Protein AF-A0A1T4JIA4-F1 (afdb_monomer_lite)

pLDDT: mean 72.78, std 17.51, range [35.97, 94.88]

Radius of gyration: 33.94 Å; chains: 1; bounding box: 80×76×77 Å

Secondary structure (DSSP, 8-state):
-EE-TTT-PEEPTT-SB-TTT--B-S--PPPPPP--------TTS----------B-TTT--B---TT-SB-TTT--B-------HHHHHHHHHHHHTT-------STTHHHHHHHHHHHHHHHHHHHHHTT--GGGG--SSS-THHHHHHHHHHHHHH-PPPPPHHHHHHHHHHHH----SSHHHHHHHHHHHHHT--TT--TTSHHHHHHHHHHHHHHHHHHHHHHHHHHHTTT-HHHHHHHHHHHHHTT--

Sequence (254 aa):
MKFCTNCGKQLNDDAKFCDTCGAPISGTQTPPIPGINENVADDTKRKVTYVGVEKRCPWCNARISDSFAITCPECNRELSGRKVESSVKDFFNRLSDLSGGYESSDDRDKKEYFGIGKILLFVLAAGMFLFGITPEELHMDSGSPLFLGGFILIFIGVIMRPPLTQEEQKKRNLIETFIVPNTKESVIEFLMLSCSQIQPGSNMFTKEGKKTALWNKVWKTKIRQTLTKSKLVFMNDKNAQEQIKLIKKEYKIR

InterPro domains:
  IPR025874 Double zinc ribbon [PF12773] (4-76)

Organism: Treponema porcinum (NCBI:txid261392)

Foldseek 3Di:
DDADPPPRHDDDPPDQADPPPRHGDPDDDDDDDPDDDDDDDPVPDDPPDDDDDFDADPPPRDTDPDPPPQADPPPRDGDDDDPQDCQLVVLVVVLVVLVVPPDPDDDDCPVVVVVVVVVLVVVVVVVCVVVVDDPVVPPDDPDDPCVVVVVSVVVVLQPDQPDDDPSRVVSLCSLVPRDQDLDLRSLLVNLVVLLVLQDPDQDSNDNVSSVSVVSNVSSLVSSVVSLVSNCVSCVPPPVSVVSVVVSCVVSVRD

Structure (mmCIF, N/CA/C/O backbone):
data_AF-A0A1T4JIA4-F1
#
_entry.id   AF-A0A1T4JIA4-F1
#
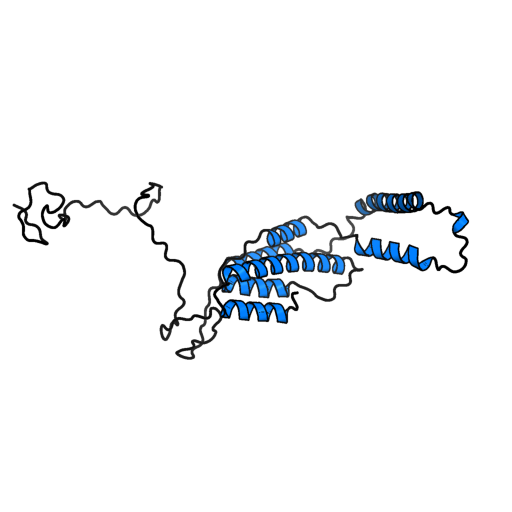loop_
_atom_site.group_PDB
_atom_site.id
_atom_site.type_symbol
_atom_site.label_atom_id
_atom_site.label_alt_id
_atom_site.label_comp_id
_atom_site.label_asym_id
_atom_site.label_entity_id
_atom_site.label_seq_id
_atom_site.pdbx_PDB_ins_code
_atom_site.Cartn_x
_atom_site.Cartn_y
_atom_site.Cartn_z
_atom_site.occupancy
_atom_site.B_iso_or_equiv
_atom_site.auth_seq_id
_atom_site.auth_comp_id
_atom_site.auth_asym_id
_atom_site.auth_atom_id
_atom_site.pdbx_PDB_model_num
ATOM 1 N N . MET A 1 1 ? -54.648 -37.837 26.743 1.00 67.94 1 MET A N 1
ATOM 2 C CA . MET A 1 1 ? -54.850 -36.386 26.943 1.00 67.94 1 MET A CA 1
ATOM 3 C C . MET A 1 1 ? -53.498 -35.743 27.211 1.00 67.94 1 MET A C 1
ATOM 5 O O . MET A 1 1 ? -52.841 -36.133 28.170 1.00 67.94 1 MET A O 1
ATOM 9 N N . LYS A 1 2 ? -53.043 -34.842 26.335 1.00 83.00 2 LYS A N 1
ATOM 10 C CA . LYS A 1 2 ? -51.768 -34.119 26.484 1.00 83.00 2 LYS A CA 1
ATOM 11 C C . LYS A 1 2 ? -52.044 -32.753 27.122 1.00 83.00 2 LYS A C 1
ATOM 13 O O . LYS A 1 2 ? -53.069 -32.146 26.828 1.00 83.00 2 LYS A O 1
ATOM 18 N N . PHE A 1 3 ? -51.143 -32.261 27.965 1.00 87.25 3 PHE A N 1
ATOM 19 C CA . PHE A 1 3 ? -51.239 -30.929 28.571 1.00 87.25 3 PHE A CA 1
ATOM 20 C C . PHE A 1 3 ? -50.023 -30.096 28.180 1.00 87.25 3 PHE A C 1
ATOM 22 O O . PHE A 1 3 ? -48.924 -30.626 28.009 1.00 87.25 3 PHE A O 1
ATOM 29 N N . CYS A 1 4 ? -50.220 -28.791 28.012 1.00 87.75 4 CYS A N 1
ATOM 30 C CA . CYS A 1 4 ? -49.133 -27.873 27.722 1.00 87.75 4 CYS A CA 1
ATOM 31 C C . CYS A 1 4 ? -48.185 -27.803 28.920 1.00 87.75 4 CYS A C 1
ATOM 33 O O . CYS A 1 4 ? -48.596 -27.436 30.018 1.00 87.75 4 CYS A O 1
ATOM 35 N N . THR A 1 5 ? -46.903 -28.078 28.695 1.00 87.62 5 THR A N 1
ATOM 36 C CA . THR A 1 5 ? -45.863 -27.998 29.731 1.00 87.62 5 THR A CA 1
ATOM 37 C C . THR A 1 5 ? -45.568 -26.568 30.187 1.00 87.62 5 THR A C 1
ATOM 39 O O . THR A 1 5 ? -44.927 -26.388 31.214 1.00 87.62 5 THR A O 1
ATOM 42 N N . ASN A 1 6 ? -46.030 -25.559 29.441 1.00 85.19 6 ASN A N 1
ATOM 43 C CA . ASN A 1 6 ? -45.810 -24.149 29.759 1.00 85.19 6 ASN A CA 1
ATOM 44 C C . ASN A 1 6 ? -46.995 -23.519 30.518 1.00 85.19 6 ASN A C 1
ATOM 46 O O . ASN A 1 6 ? -46.792 -22.857 31.526 1.00 85.19 6 ASN A O 1
ATOM 50 N N . CYS A 1 7 ? -48.243 -23.737 30.079 1.00 90.00 7 CYS A N 1
ATOM 51 C CA . CYS A 1 7 ? -49.422 -23.097 30.694 1.00 90.00 7 CYS A CA 1
ATOM 52 C C . CYS A 1 7 ? -50.418 -24.061 31.359 1.00 90.00 7 CYS A C 1
ATOM 54 O O . CYS A 1 7 ? -51.424 -23.615 31.902 1.00 90.00 7 CYS A O 1
ATOM 56 N N . GLY A 1 8 ? -50.191 -25.375 31.286 1.00 86.25 8 GLY A N 1
ATOM 57 C CA . GLY A 1 8 ? -51.040 -26.385 31.925 1.00 86.25 8 GLY A CA 1
ATOM 58 C C . GLY A 1 8 ? -52.376 -26.673 31.231 1.00 86.25 8 GLY A C 1
ATOM 59 O O . GLY A 1 8 ? -53.084 -27.584 31.654 1.00 86.25 8 GLY A O 1
ATOM 60 N N . LYS A 1 9 ? -52.737 -25.961 30.153 1.00 89.44 9 LYS A N 1
ATOM 61 C CA . LYS A 1 9 ? -53.991 -26.217 29.427 1.00 89.44 9 LYS A CA 1
ATOM 62 C C . LYS A 1 9 ? -53.950 -27.551 28.676 1.00 89.44 9 LYS A C 1
ATOM 64 O O . LYS A 1 9 ? -52.919 -27.927 28.115 1.00 89.44 9 LYS A O 1
ATOM 69 N N . GLN A 1 10 ? -55.087 -28.242 28.634 1.00 90.69 10 GLN A N 1
ATOM 70 C CA . GLN A 1 10 ? -55.270 -29.444 27.828 1.00 90.69 10 GLN A CA 1
ATOM 71 C C . GLN A 1 10 ? -55.143 -29.126 26.334 1.00 90.69 10 GLN A C 1
ATOM 73 O O . GLN A 1 10 ? -55.718 -28.159 25.838 1.00 90.69 10 GLN A O 1
ATOM 78 N N . LEU A 1 11 ? -54.357 -29.935 25.634 1.00 88.12 11 LEU A N 1
ATOM 79 C CA . LEU A 1 11 ? -54.065 -29.800 24.215 1.00 88.12 11 LEU A CA 1
ATOM 80 C C . LEU A 1 11 ? -54.926 -30.773 23.411 1.00 88.12 11 LEU A C 1
ATOM 82 O O . LEU A 1 11 ? -55.166 -31.900 23.850 1.00 88.12 11 LEU A O 1
ATOM 86 N N . ASN A 1 12 ? -55.323 -30.352 22.212 1.00 83.25 12 ASN A N 1
ATOM 87 C CA . ASN A 1 12 ? -55.935 -31.245 21.229 1.00 83.25 12 ASN A CA 1
ATOM 88 C C . ASN A 1 12 ? -54.903 -32.292 20.772 1.00 83.25 12 ASN A C 1
ATOM 90 O O . ASN A 1 12 ? -53.709 -31.988 20.700 1.00 83.25 12 ASN A O 1
ATOM 94 N N . ASP A 1 13 ? -55.348 -33.511 20.455 1.00 76.44 13 ASP A N 1
ATOM 95 C CA . ASP A 1 13 ? -54.449 -34.661 20.256 1.00 76.44 13 ASP A CA 1
ATOM 96 C C . ASP A 1 13 ? -53.429 -34.475 19.106 1.00 76.44 13 ASP A C 1
ATOM 98 O O . ASP A 1 13 ? -52.307 -34.993 19.212 1.00 76.44 13 ASP A O 1
ATOM 102 N N . ASP A 1 14 ? -53.764 -33.623 18.122 1.00 78.25 14 ASP A N 1
ATOM 103 C CA . ASP A 1 14 ? -52.960 -33.274 16.934 1.00 78.25 14 ASP A CA 1
ATOM 104 C C . ASP A 1 14 ? -52.385 -31.840 16.941 1.00 78.25 14 ASP A C 1
ATOM 106 O O . ASP A 1 14 ? -51.888 -31.340 15.924 1.00 78.25 14 ASP A O 1
ATOM 110 N N . ALA A 1 15 ? -52.451 -31.130 18.071 1.00 76.75 15 ALA A N 1
ATOM 111 C CA . ALA A 1 15 ? -51.914 -29.775 18.156 1.00 76.75 15 ALA A CA 1
ATOM 112 C C . ALA A 1 15 ? -50.379 -29.777 18.002 1.00 76.75 15 ALA A C 1
ATOM 114 O O . ALA A 1 15 ? -49.672 -30.513 18.690 1.00 76.75 15 ALA A O 1
ATOM 115 N N . LYS A 1 16 ? -49.849 -28.918 17.119 1.00 84.44 16 LYS A N 1
ATOM 116 C CA . LYS A 1 16 ? -48.396 -28.657 16.983 1.00 84.44 16 LYS A CA 1
ATOM 117 C C . LYS A 1 16 ? -47.905 -27.556 17.934 1.00 84.44 16 LYS A C 1
ATOM 119 O O . LYS A 1 16 ? -46.735 -27.530 18.312 1.00 84.44 16 LYS A O 1
ATOM 124 N N . PHE A 1 17 ? -48.817 -26.676 18.347 1.00 90.06 17 PHE A N 1
ATOM 125 C CA . PHE A 1 17 ? -48.589 -25.573 19.281 1.00 90.06 17 PHE A CA 1
ATOM 126 C C . PHE A 1 17 ? -49.771 -25.464 20.250 1.00 90.06 17 PHE A C 1
ATOM 128 O O . PHE A 1 17 ? -50.889 -25.850 19.911 1.00 90.06 17 PHE A O 1
ATOM 135 N N . CYS A 1 18 ? -49.539 -24.927 21.448 1.00 89.50 18 CYS A N 1
ATOM 136 C CA . CYS A 1 18 ? -50.614 -24.608 22.382 1.00 89.50 18 CYS A CA 1
ATOM 137 C C . CYS A 1 18 ? -51.455 -23.437 21.859 1.00 89.50 18 CYS A C 1
ATOM 139 O O . CYS A 1 18 ? -50.923 -22.367 21.574 1.00 89.50 18 CYS A O 1
ATOM 141 N N . ASP A 1 19 ? -52.770 -23.621 21.809 1.00 88.50 19 ASP A N 1
ATOM 142 C CA . ASP A 1 19 ? -53.740 -22.612 21.368 1.00 88.50 19 ASP A CA 1
ATOM 143 C C . ASP A 1 19 ? -53.824 -21.378 22.286 1.00 88.50 19 ASP A C 1
ATOM 145 O O . ASP A 1 19 ? -54.292 -20.325 21.870 1.00 88.50 19 ASP A O 1
ATOM 149 N N . THR A 1 20 ? -53.375 -21.505 23.536 1.00 87.06 20 THR A N 1
ATOM 150 C CA . THR A 1 20 ? -53.557 -20.479 24.573 1.00 87.06 20 THR A CA 1
ATOM 151 C C . THR A 1 20 ? -52.279 -19.710 24.876 1.00 87.06 20 THR A C 1
ATOM 153 O O . THR A 1 20 ? -52.346 -18.519 25.151 1.00 87.06 20 THR A O 1
ATOM 156 N N . CYS A 1 21 ? -51.109 -20.354 24.819 1.00 87.44 21 CYS A N 1
ATOM 157 C CA . CYS A 1 21 ? -49.825 -19.688 25.083 1.00 87.44 21 CYS A CA 1
ATOM 158 C C . CYS A 1 21 ? -48.847 -19.703 23.897 1.00 87.44 21 CYS A C 1
ATOM 160 O O . CYS A 1 21 ? -47.777 -19.111 23.993 1.00 87.44 21 CYS A O 1
ATOM 162 N N . GLY A 1 22 ? -49.170 -20.395 22.798 1.00 82.25 22 GLY A N 1
ATOM 163 C CA . GLY A 1 22 ? -48.332 -20.457 21.596 1.00 82.25 22 GLY A CA 1
ATOM 164 C C . GLY A 1 22 ? -47.087 -21.346 21.701 1.00 82.25 22 GLY A C 1
ATOM 165 O O . GLY A 1 22 ? -46.329 -21.440 20.738 1.00 82.25 22 GLY A O 1
ATOM 166 N N . ALA A 1 23 ? -46.851 -22.015 22.836 1.00 86.38 23 ALA A N 1
ATOM 167 C CA . ALA A 1 23 ? -45.668 -22.857 23.014 1.00 86.38 23 ALA A CA 1
ATOM 168 C C . ALA A 1 23 ? -45.696 -24.090 22.080 1.00 86.38 23 ALA A C 1
ATOM 170 O O . ALA A 1 23 ? -46.738 -24.752 21.995 1.00 86.38 23 ALA A O 1
ATOM 171 N N . PRO A 1 24 ? -44.581 -24.426 21.397 1.00 85.88 24 PRO A N 1
ATOM 172 C CA . PRO A 1 24 ? -44.490 -25.626 20.569 1.00 85.88 24 PRO A CA 1
ATOM 173 C C . PRO A 1 24 ? -44.563 -26.890 21.425 1.00 85.88 24 PRO A C 1
ATOM 175 O O . PRO A 1 24 ? -44.015 -26.949 22.526 1.00 85.88 24 PRO A O 1
ATOM 178 N N . ILE A 1 25 ? -45.224 -27.919 20.905 1.00 81.12 25 ILE A N 1
ATOM 179 C CA . ILE A 1 25 ? -45.358 -29.208 21.584 1.00 81.12 25 ILE A CA 1
ATOM 180 C C . ILE A 1 25 ? -44.195 -30.084 21.113 1.00 81.12 25 ILE A C 1
ATOM 182 O O . ILE A 1 25 ? -44.152 -30.501 19.957 1.00 81.12 25 ILE A O 1
ATOM 186 N N . SER A 1 26 ? -43.206 -30.303 21.985 1.00 64.25 26 SER A N 1
ATOM 187 C CA . SER A 1 26 ? -41.983 -31.056 21.676 1.00 64.25 26 SER A CA 1
ATOM 188 C C . SER A 1 26 ? -42.306 -32.469 21.179 1.00 64.25 26 SER A C 1
ATOM 190 O O . SER A 1 26 ? -42.656 -33.345 21.966 1.00 64.25 26 SER A O 1
ATOM 192 N N . GLY A 1 27 ? -42.197 -32.678 19.863 1.00 60.62 27 GLY A N 1
ATOM 193 C CA . GLY A 1 27 ? -42.543 -33.948 19.215 1.00 60.62 27 GLY A CA 1
ATOM 194 C C . GLY A 1 27 ? -42.255 -34.052 17.712 1.00 60.62 27 GLY A C 1
ATOM 195 O O . GLY A 1 27 ? -42.254 -35.157 17.187 1.00 60.62 27 GLY A O 1
ATOM 196 N N . THR A 1 28 ? -41.935 -32.964 17.007 1.00 40.84 28 THR A N 1
ATOM 197 C CA . THR A 1 28 ? -41.412 -33.040 15.631 1.00 40.84 28 THR A CA 1
ATOM 198 C C . THR A 1 28 ? -39.913 -32.778 15.630 1.00 40.84 28 THR A C 1
ATOM 200 O O . THR A 1 28 ? -39.466 -31.639 15.498 1.00 40.84 28 THR A O 1
ATOM 203 N N . GLN A 1 29 ? -39.128 -33.843 15.795 1.00 43.59 29 GLN A N 1
ATOM 204 C CA . GLN A 1 29 ? -37.715 -33.820 15.435 1.00 43.59 29 GLN A CA 1
ATOM 205 C C . GLN A 1 29 ? -37.628 -33.640 13.916 1.00 43.59 29 GLN A C 1
ATOM 207 O O . GLN A 1 29 ? -38.126 -34.477 13.168 1.00 43.59 29 GLN A O 1
ATOM 212 N N . THR A 1 30 ? -36.995 -32.565 13.453 1.00 39.69 30 THR A N 1
ATOM 213 C CA . THR A 1 30 ? -36.307 -32.636 12.158 1.00 39.69 30 THR A CA 1
ATOM 214 C C . THR A 1 30 ? -34.857 -33.003 12.487 1.00 39.69 30 THR A C 1
ATOM 216 O O . THR A 1 30 ? -34.270 -32.331 13.340 1.00 39.69 30 THR A O 1
ATOM 219 N N . PRO A 1 31 ? -34.294 -34.083 11.919 1.00 42.09 31 PRO A N 1
ATOM 220 C CA . PRO A 1 31 ? -32.931 -34.521 12.216 1.00 42.09 31 PRO A CA 1
ATOM 221 C C . PRO A 1 31 ? -31.888 -33.433 11.902 1.00 42.09 31 PRO A C 1
ATOM 223 O O . PRO A 1 31 ? -32.066 -32.687 10.936 1.00 42.09 31 PRO A O 1
ATOM 226 N N . PRO A 1 32 ? -30.777 -33.348 12.656 1.00 44.31 32 PRO A N 1
ATOM 227 C CA . PRO A 1 32 ? -29.652 -32.497 12.292 1.00 44.31 32 PRO A CA 1
ATOM 228 C C . PRO A 1 32 ? -28.904 -33.132 11.111 1.00 44.31 32 PRO A C 1
ATOM 230 O O . PRO A 1 32 ? -28.374 -34.233 11.241 1.00 44.31 32 PRO A O 1
ATOM 233 N N . ILE A 1 33 ? -28.844 -32.449 9.965 1.00 45.78 33 ILE A N 1
ATOM 234 C CA . ILE A 1 33 ? -27.958 -32.834 8.855 1.00 45.78 33 ILE A CA 1
ATOM 235 C C . ILE A 1 33 ? -26.678 -31.989 8.948 1.00 45.78 33 ILE A C 1
ATOM 237 O O . ILE A 1 33 ? -26.753 -30.761 8.838 1.00 45.78 33 ILE A O 1
ATOM 241 N N . PRO A 1 34 ? -25.498 -32.605 9.137 1.00 46.88 34 PRO A N 1
ATOM 242 C CA . PRO A 1 34 ? -24.210 -31.956 8.945 1.00 46.88 34 PRO A CA 1
ATOM 243 C C . PRO A 1 34 ? -23.898 -31.847 7.445 1.00 46.88 34 PRO A C 1
ATOM 245 O O . PRO A 1 34 ? -23.800 -32.859 6.761 1.00 46.88 34 PRO A O 1
ATOM 248 N N . GLY A 1 35 ? -23.685 -30.619 6.965 1.00 48.81 35 GLY A N 1
ATOM 249 C CA . GLY A 1 35 ? -22.938 -30.326 5.737 1.00 48.81 35 GLY A CA 1
ATOM 250 C C . GLY A 1 35 ? -23.671 -30.523 4.408 1.00 48.81 35 GLY A C 1
ATOM 251 O O . GLY A 1 35 ? -23.544 -31.574 3.805 1.00 48.81 35 GLY A O 1
ATOM 252 N N . ILE A 1 36 ? -24.331 -29.468 3.918 1.00 39.56 36 ILE A N 1
ATOM 253 C CA . ILE A 1 36 ? -24.327 -29.008 2.513 1.00 39.56 36 ILE A CA 1
ATOM 254 C C . ILE A 1 36 ? -25.055 -27.658 2.459 1.00 39.56 36 ILE A C 1
ATOM 256 O O . ILE A 1 36 ? -26.213 -27.536 2.845 1.00 39.56 36 ILE A O 1
ATOM 260 N N . ASN A 1 37 ? -24.352 -26.621 2.022 1.00 45.78 37 ASN A N 1
ATOM 261 C CA . ASN A 1 37 ? -24.886 -25.278 1.832 1.00 45.78 37 ASN A CA 1
ATOM 262 C C . ASN A 1 37 ? -25.280 -25.118 0.366 1.00 45.78 37 ASN A C 1
ATOM 264 O O . ASN A 1 37 ? -24.438 -24.792 -0.469 1.00 45.78 37 ASN A O 1
ATOM 268 N N . GLU A 1 38 ? -26.566 -25.324 0.090 1.00 40.66 38 GLU A N 1
ATOM 269 C CA . GLU A 1 38 ? -27.196 -24.956 -1.170 1.00 40.66 38 GLU A CA 1
ATOM 270 C C . GLU A 1 38 ? -28.350 -23.980 -0.914 1.00 40.66 38 GLU A C 1
ATOM 272 O O . GLU A 1 38 ? -29.057 -24.034 0.093 1.00 40.66 38 GLU A O 1
ATOM 277 N N . ASN A 1 39 ? -28.432 -23.006 -1.812 1.00 55.19 39 ASN A N 1
ATOM 278 C CA . ASN A 1 39 ? -29.231 -21.798 -1.733 1.00 55.19 39 ASN A CA 1
ATOM 279 C C . ASN A 1 39 ? -30.735 -22.097 -1.700 1.00 55.19 39 ASN A C 1
ATOM 281 O O . ASN A 1 39 ? -31.294 -22.546 -2.695 1.00 55.19 39 ASN A O 1
ATOM 285 N N . VAL A 1 40 ? -31.407 -21.723 -0.611 1.00 51.19 40 VAL A N 1
ATOM 286 C CA . VAL A 1 40 ? -32.837 -21.399 -0.634 1.00 51.19 40 VAL A CA 1
ATOM 287 C C . VAL A 1 40 ? -33.004 -20.080 0.107 1.00 51.19 40 VAL A C 1
ATOM 289 O O . VAL A 1 40 ? -32.705 -19.972 1.296 1.00 51.19 40 VAL A O 1
ATOM 292 N N . ALA A 1 41 ? -33.399 -19.057 -0.646 1.00 53.16 41 ALA A N 1
ATOM 293 C CA . ALA A 1 41 ? -33.679 -17.721 -0.155 1.00 53.16 41 ALA A CA 1
ATOM 294 C C . ALA A 1 41 ? -34.876 -17.761 0.811 1.00 53.16 41 ALA A C 1
ATOM 296 O O . ALA A 1 41 ? -36.026 -17.840 0.388 1.00 53.16 41 ALA A O 1
ATOM 297 N N . ASP A 1 42 ? -34.598 -17.730 2.115 1.00 51.00 42 ASP A N 1
ATOM 298 C CA . ASP A 1 42 ? -35.549 -17.279 3.136 1.00 51.00 42 ASP A CA 1
ATOM 299 C C . ASP A 1 42 ? -35.245 -15.799 3.415 1.00 51.00 42 ASP A C 1
ATOM 301 O O . ASP A 1 42 ? -34.549 -15.441 4.370 1.00 51.00 42 ASP A O 1
ATOM 305 N N . ASP A 1 43 ? -35.733 -14.938 2.518 1.00 60.72 43 ASP A N 1
ATOM 306 C CA . ASP A 1 43 ? -35.559 -13.477 2.545 1.00 60.72 43 ASP A CA 1
ATOM 307 C C . ASP A 1 43 ? -36.351 -12.791 3.679 1.00 60.72 43 ASP A C 1
ATOM 309 O O . ASP A 1 43 ? -36.361 -11.565 3.803 1.00 60.72 43 ASP A O 1
ATOM 313 N N . THR A 1 44 ? -37.001 -13.563 4.554 1.00 66.00 44 THR A N 1
ATOM 314 C CA . THR A 1 44 ? -37.890 -13.051 5.605 1.00 66.00 44 THR A CA 1
ATOM 315 C C . THR A 1 44 ? -37.243 -12.909 6.983 1.00 66.00 44 THR A C 1
ATOM 317 O O . THR A 1 44 ? -37.860 -12.358 7.898 1.00 66.00 44 THR A O 1
ATOM 320 N N . LYS A 1 45 ? -35.985 -13.330 7.167 1.00 57.25 45 LYS A N 1
ATOM 321 C CA . LYS A 1 45 ? -35.246 -13.118 8.424 1.00 57.25 45 LYS A CA 1
ATOM 322 C C . LYS A 1 45 ? -34.149 -12.076 8.247 1.00 57.25 45 LYS A C 1
ATOM 324 O O . LYS A 1 45 ? -33.179 -12.285 7.525 1.00 57.25 45 LYS A O 1
ATOM 329 N N . ARG A 1 46 ? -34.255 -10.961 8.984 1.00 59.94 46 ARG A N 1
ATOM 330 C CA . ARG A 1 46 ? -33.183 -9.959 9.115 1.00 59.94 46 ARG A CA 1
ATOM 331 C C . ARG A 1 46 ? -31.908 -10.655 9.614 1.00 59.94 46 ARG A C 1
ATOM 333 O O . ARG A 1 46 ? -31.767 -10.926 10.804 1.00 59.94 46 ARG A O 1
ATOM 340 N N . LYS A 1 47 ? -30.964 -10.920 8.708 1.00 63.69 47 LYS A N 1
ATOM 341 C CA . LYS A 1 47 ? -29.635 -11.437 9.045 1.00 63.69 47 LYS A CA 1
ATOM 342 C C . LYS A 1 47 ? -28.814 -10.307 9.661 1.00 63.69 47 LYS A C 1
ATOM 344 O O . LYS A 1 47 ? -28.307 -9.434 8.960 1.00 63.69 47 LYS A O 1
ATOM 349 N N . VAL A 1 48 ? -28.699 -10.306 10.987 1.00 68.81 48 VAL A N 1
ATOM 350 C CA . VAL A 1 48 ? -27.772 -9.412 11.687 1.00 68.81 48 VAL A CA 1
ATOM 351 C C . VAL A 1 48 ? -26.358 -9.907 11.397 1.00 68.81 48 VAL A C 1
ATOM 353 O O . VAL A 1 48 ? -25.931 -10.942 11.902 1.00 68.81 48 VAL A O 1
ATOM 356 N N . THR A 1 49 ? -25.642 -9.189 10.535 1.00 63.03 49 THR A N 1
ATOM 357 C CA . THR A 1 49 ? -24.217 -9.437 10.306 1.00 63.03 49 THR A CA 1
ATOM 358 C C . THR A 1 49 ? -23.449 -8.629 11.343 1.00 63.03 49 THR A C 1
ATOM 360 O O . THR A 1 49 ? -23.444 -7.402 11.286 1.00 63.03 49 THR A O 1
ATOM 363 N N . TYR A 1 50 ? -22.842 -9.301 12.322 1.00 67.31 50 TYR A N 1
ATOM 364 C CA . TYR A 1 50 ? -21.962 -8.650 13.291 1.00 67.31 50 TYR A CA 1
ATOM 365 C C . TYR A 1 50 ? -20.730 -8.107 12.556 1.00 67.31 50 TYR A C 1
ATOM 367 O O . TYR A 1 50 ? -19.981 -8.866 11.942 1.00 67.31 50 TYR A O 1
ATOM 375 N N . VAL A 1 51 ? -20.548 -6.784 12.577 1.00 62.00 51 VAL A N 1
ATOM 376 C CA . VAL A 1 51 ? -19.442 -6.109 11.888 1.00 62.00 51 VAL A CA 1
ATOM 377 C C . VAL A 1 51 ? -18.311 -5.858 12.881 1.00 62.00 51 VAL A C 1
ATOM 379 O O . VAL A 1 51 ? -18.439 -5.030 13.779 1.00 62.00 51 VAL A O 1
ATOM 382 N N . GLY A 1 52 ? -17.184 -6.536 12.674 1.00 65.12 52 GLY A N 1
ATOM 383 C CA . GLY A 1 52 ? -15.919 -6.234 13.341 1.00 65.12 52 GLY A CA 1
ATOM 384 C C . GLY A 1 52 ? -15.541 -7.191 14.471 1.00 65.12 52 GLY A C 1
ATOM 385 O O . GLY A 1 52 ? -16.381 -7.710 15.198 1.00 65.12 52 GLY A O 1
ATOM 386 N N . VAL A 1 53 ? -14.233 -7.407 14.610 1.00 67.38 53 VAL A N 1
ATOM 387 C CA . VAL A 1 53 ? -13.629 -8.154 15.717 1.00 67.38 53 VAL A CA 1
ATOM 388 C C . VAL A 1 53 ? -13.137 -7.135 16.739 1.00 67.38 53 VAL A C 1
ATOM 390 O O . VAL A 1 53 ? -12.249 -6.334 16.439 1.00 67.38 53 VAL A O 1
ATOM 393 N N . GLU A 1 54 ? -13.709 -7.130 17.942 1.00 75.12 54 GLU A N 1
ATOM 394 C CA . GLU A 1 54 ? -13.166 -6.332 19.040 1.00 75.12 54 GLU A CA 1
ATOM 395 C C . GLU A 1 54 ? -11.886 -6.977 19.588 1.00 75.12 54 GLU A C 1
ATOM 397 O O . GLU A 1 54 ? -11.831 -8.174 19.862 1.00 75.12 54 GLU A O 1
ATOM 402 N N . LYS A 1 55 ? -10.825 -6.179 19.738 1.00 78.88 55 LYS A N 1
ATOM 403 C CA . LYS A 1 55 ? -9.555 -6.643 20.305 1.00 78.88 55 LYS A CA 1
ATOM 404 C C . LYS A 1 55 ? -9.571 -6.417 21.814 1.00 78.88 55 LYS A C 1
ATOM 406 O O . LYS A 1 55 ? -9.803 -5.296 22.274 1.00 78.88 55 LYS A O 1
ATOM 411 N N . ARG A 1 56 ? -9.313 -7.475 22.583 1.00 85.94 56 ARG A N 1
ATOM 412 C CA . ARG A 1 56 ? -9.249 -7.445 24.050 1.00 85.94 56 ARG A CA 1
ATOM 413 C C . ARG A 1 56 ? -7.859 -7.844 24.534 1.00 85.94 56 ARG A C 1
ATOM 415 O O . ARG A 1 56 ? -7.193 -8.663 23.904 1.00 85.94 56 ARG A O 1
ATOM 422 N N . CYS A 1 57 ? -7.414 -7.250 25.638 1.00 86.44 57 CYS A N 1
ATOM 423 C CA . CYS A 1 57 ? -6.167 -7.630 26.294 1.00 86.44 57 CYS A CA 1
ATOM 424 C C . CYS A 1 57 ? -6.289 -9.064 26.838 1.00 86.44 57 CYS A C 1
ATOM 426 O O . CYS A 1 57 ? -7.199 -9.313 27.629 1.00 86.44 57 CYS A O 1
ATOM 428 N N . PRO A 1 58 ? -5.377 -9.992 26.506 1.00 87.38 58 PRO A N 1
ATOM 429 C CA . PRO A 1 58 ? -5.485 -11.377 26.963 1.00 87.38 58 PRO A CA 1
ATOM 430 C C . PRO A 1 58 ? -5.236 -11.524 28.469 1.00 87.38 58 PRO A C 1
ATOM 432 O O . PRO A 1 58 ? -5.593 -12.542 29.049 1.00 87.38 58 PRO A O 1
ATOM 435 N N . TRP A 1 59 ? -4.659 -10.508 29.119 1.00 89.50 59 TRP A N 1
ATOM 436 C CA . TRP A 1 59 ? -4.369 -10.569 30.548 1.00 89.50 59 TRP A CA 1
ATOM 437 C C . TRP A 1 59 ? -5.326 -9.785 31.455 1.00 89.50 59 TRP A C 1
ATOM 439 O O . TRP A 1 59 ? -5.370 -10.070 32.644 1.00 89.50 59 TRP A O 1
ATOM 449 N N . CYS A 1 60 ? -6.014 -8.747 30.972 1.00 91.75 60 CYS A N 1
ATOM 450 C CA . CYS A 1 60 ? -6.962 -7.972 31.798 1.00 91.75 60 CYS A CA 1
ATOM 451 C C . CYS A 1 60 ? -8.334 -7.775 31.144 1.00 91.75 60 CYS A C 1
ATOM 453 O O . CYS A 1 60 ? -9.191 -7.101 31.704 1.00 91.75 60 CYS A O 1
ATOM 455 N N . ASN A 1 61 ? -8.544 -8.333 29.949 1.00 86.06 61 ASN A N 1
ATOM 456 C CA . ASN A 1 61 ? -9.781 -8.253 29.172 1.00 86.06 61 ASN A CA 1
ATOM 457 C C . ASN A 1 61 ? -10.242 -6.832 28.777 1.00 86.06 61 ASN A C 1
ATOM 459 O O . ASN A 1 61 ? -11.314 -6.665 28.187 1.00 86.06 61 ASN A O 1
ATOM 463 N N . ALA A 1 62 ? -9.422 -5.812 29.047 1.00 88.56 62 ALA A N 1
ATOM 464 C CA . ALA A 1 62 ? -9.661 -4.443 28.623 1.00 88.56 62 ALA A CA 1
ATOM 465 C C . ALA A 1 62 ? -9.782 -4.343 27.101 1.00 88.56 62 ALA A C 1
ATOM 467 O O . ALA A 1 62 ? -9.040 -4.995 26.356 1.00 88.56 62 ALA A O 1
ATOM 468 N N . ARG A 1 63 ? -10.700 -3.494 26.635 1.00 85.88 63 ARG A N 1
ATOM 469 C CA . ARG A 1 63 ? -10.853 -3.200 25.211 1.00 85.88 63 ARG A CA 1
ATOM 470 C C . ARG A 1 63 ? -9.651 -2.392 24.732 1.00 85.88 63 ARG A C 1
ATOM 472 O O . ARG A 1 63 ? -9.352 -1.334 25.276 1.00 85.88 63 ARG A O 1
ATOM 479 N N . ILE A 1 64 ? -9.003 -2.861 23.674 1.00 84.50 64 ILE A N 1
ATOM 480 C CA . ILE A 1 64 ? -7.893 -2.154 23.042 1.00 84.50 64 ILE A CA 1
ATOM 481 C C . ILE A 1 64 ? -8.452 -1.360 21.859 1.00 84.50 64 ILE A C 1
ATOM 483 O O . ILE A 1 64 ? -8.840 -1.927 20.838 1.00 84.50 64 ILE A O 1
ATOM 487 N N . SER A 1 65 ? -8.551 -0.040 22.026 1.00 73.25 65 SER A N 1
ATOM 488 C CA . SER A 1 65 ? -9.055 0.875 20.996 1.00 73.25 65 SER A CA 1
ATOM 489 C C . SER A 1 65 ? -8.008 1.175 19.925 1.00 73.25 65 SER A C 1
ATOM 491 O O . SER A 1 65 ? -8.355 1.277 18.747 1.00 73.25 65 SER A O 1
ATOM 493 N N . ASP A 1 66 ? -6.734 1.273 20.311 1.00 73.31 66 ASP A N 1
ATOM 494 C CA . ASP A 1 66 ? -5.625 1.506 19.391 1.00 73.31 66 ASP A CA 1
ATOM 495 C C . ASP A 1 66 ? -5.119 0.188 18.799 1.00 73.31 66 ASP A C 1
ATOM 497 O O . ASP A 1 66 ? -4.670 -0.726 19.488 1.00 73.31 66 ASP A O 1
ATOM 501 N N . SER A 1 67 ? -5.160 0.105 17.475 1.00 67.56 67 SER A N 1
ATOM 502 C CA . SER A 1 67 ? -4.781 -1.106 16.756 1.00 67.56 67 SER A CA 1
ATOM 503 C C . SER A 1 67 ? -3.296 -1.410 16.816 1.00 67.56 67 SER A C 1
ATOM 505 O O . SER A 1 67 ? -2.922 -2.572 16.624 1.00 67.56 67 SER A O 1
ATOM 507 N N . PHE A 1 68 ? -2.483 -0.387 17.089 1.00 70.50 68 PHE A N 1
ATOM 508 C CA . PHE A 1 68 ? -1.029 -0.454 17.151 1.00 70.50 68 PHE A CA 1
ATOM 509 C C . PHE A 1 68 ? -0.479 -0.416 18.575 1.00 70.50 68 PHE A C 1
ATOM 511 O O . PHE A 1 68 ? 0.728 -0.591 18.733 1.00 70.50 68 PHE A O 1
ATOM 518 N N . ALA A 1 69 ? -1.341 -0.353 19.599 1.00 77.00 69 ALA A N 1
ATOM 519 C CA . ALA A 1 69 ? -0.941 -0.442 21.002 1.00 77.00 69 ALA A CA 1
ATOM 520 C C . ALA A 1 69 ? 0.022 -1.618 21.217 1.00 77.00 69 ALA A C 1
ATOM 522 O O . ALA A 1 69 ? -0.342 -2.774 20.989 1.00 77.00 69 ALA A O 1
ATOM 523 N N . ILE A 1 70 ? 1.270 -1.304 21.564 1.00 82.19 70 ILE A N 1
ATOM 524 C CA . ILE A 1 70 ? 2.279 -2.294 21.959 1.00 82.19 70 ILE A CA 1
ATOM 525 C C . ILE A 1 70 ? 2.037 -2.691 23.412 1.00 82.19 70 ILE A C 1
ATOM 527 O O . ILE A 1 70 ? 2.311 -3.820 23.781 1.00 82.19 70 ILE A O 1
ATOM 531 N N . THR A 1 71 ? 1.432 -1.807 24.201 1.00 86.38 71 THR A N 1
ATOM 532 C CA . THR A 1 71 ? 1.173 -2.011 25.623 1.00 86.38 71 THR A CA 1
ATOM 533 C C . THR A 1 71 ? -0.306 -1.784 25.919 1.00 86.38 71 THR A C 1
ATOM 535 O O . THR A 1 71 ? -0.935 -0.889 25.353 1.00 86.38 71 THR A O 1
ATOM 538 N N . CYS A 1 72 ? -0.891 -2.603 26.793 1.00 87.69 72 CYS A N 1
ATOM 539 C CA . CYS A 1 72 ? -2.261 -2.407 27.257 1.00 87.69 72 CYS A CA 1
ATOM 540 C C . CYS A 1 72 ? -2.353 -1.158 28.158 1.00 87.69 72 CYS A C 1
ATOM 542 O O . CYS A 1 72 ? -1.620 -1.102 29.144 1.00 87.69 72 CYS A O 1
ATOM 544 N N . PRO A 1 73 ? -3.274 -0.209 27.901 1.00 86.25 73 PRO A N 1
ATOM 545 C CA . PRO A 1 73 ? -3.398 1.008 28.708 1.00 86.25 73 PRO A CA 1
ATOM 546 C C . PRO A 1 73 ? -3.898 0.750 30.139 1.00 86.25 73 PRO A C 1
ATOM 548 O O . PRO A 1 73 ? -3.605 1.537 31.026 1.00 86.25 73 PRO A O 1
ATOM 551 N N . GLU A 1 74 ? -4.614 -0.355 30.375 1.00 90.62 74 GLU A N 1
ATOM 552 C CA . GLU A 1 74 ? -5.185 -0.675 31.693 1.00 90.62 74 GLU A CA 1
ATOM 553 C C . GLU A 1 74 ? -4.223 -1.465 32.591 1.00 90.62 74 GLU A C 1
ATOM 555 O O . GLU A 1 74 ? -4.176 -1.258 33.797 1.00 90.62 74 GLU A O 1
ATOM 560 N N . CYS A 1 75 ? -3.455 -2.407 32.027 1.00 91.62 75 CYS A N 1
ATOM 561 C CA . CYS A 1 75 ? -2.597 -3.300 32.821 1.00 91.62 75 CYS A CA 1
ATOM 562 C C . CYS A 1 75 ? -1.101 -3.201 32.501 1.00 91.62 75 CYS A C 1
ATOM 564 O O . CYS A 1 75 ? -0.325 -4.013 33.000 1.00 91.62 75 CYS A O 1
ATOM 566 N N . ASN A 1 76 ? -0.712 -2.270 31.628 1.00 88.06 76 ASN A N 1
ATOM 567 C CA . ASN A 1 76 ? 0.664 -1.965 31.233 1.00 88.06 76 ASN A CA 1
ATOM 568 C C . ASN A 1 76 ? 1.518 -3.167 30.762 1.00 88.06 76 ASN A C 1
ATOM 570 O O . ASN A 1 76 ? 2.739 -3.150 30.880 1.00 88.06 76 ASN A O 1
ATOM 574 N N . ARG A 1 77 ? 0.889 -4.227 30.232 1.00 86.94 77 ARG A N 1
ATOM 575 C CA . ARG A 1 77 ? 1.586 -5.403 29.672 1.00 86.94 77 ARG A CA 1
ATOM 576 C C . ARG A 1 77 ? 1.709 -5.317 28.158 1.00 86.94 77 ARG A C 1
ATOM 578 O O . ARG A 1 77 ? 0.797 -4.815 27.499 1.00 86.94 77 ARG A O 1
ATOM 585 N N . GLU A 1 78 ? 2.810 -5.841 27.629 1.00 87.69 78 GLU A N 1
ATOM 586 C CA . GLU A 1 78 ? 3.085 -5.892 26.193 1.00 87.69 78 GLU A CA 1
ATOM 587 C C . GLU A 1 78 ? 2.122 -6.840 25.461 1.00 87.69 78 GLU A C 1
ATOM 589 O O . GLU A 1 78 ? 1.913 -7.983 25.856 1.00 87.69 78 GLU A O 1
ATOM 594 N N . LEU A 1 79 ? 1.523 -6.362 24.375 1.00 83.19 79 LEU A N 1
ATOM 595 C CA . LEU A 1 79 ? 0.582 -7.068 23.516 1.00 83.19 79 LEU A CA 1
ATOM 596 C C . LEU A 1 79 ? 1.346 -7.713 22.345 1.00 83.19 79 LEU A C 1
ATOM 598 O O . LEU A 1 79 ? 1.498 -7.117 21.277 1.00 83.19 79 LEU A O 1
ATOM 602 N N . SER A 1 80 ? 1.815 -8.946 22.533 1.00 64.00 80 SER A N 1
ATOM 603 C CA . SER A 1 80 ? 2.536 -9.715 21.504 1.00 64.00 80 SER A CA 1
ATOM 604 C C . SER A 1 80 ? 1.595 -10.534 20.602 1.00 64.00 80 SER A C 1
ATOM 606 O O . SER A 1 80 ? 0.558 -11.017 21.047 1.00 64.00 80 SER A O 1
ATOM 608 N N . GLY A 1 81 ? 1.967 -10.730 19.326 1.00 59.62 81 GLY A N 1
ATOM 609 C CA . GLY A 1 81 ? 1.319 -11.715 18.436 1.00 59.62 81 GLY A CA 1
ATOM 610 C C . GLY A 1 81 ? 0.206 -11.204 17.508 1.00 59.62 81 GLY A C 1
ATOM 611 O O . GLY A 1 81 ? -0.742 -11.933 17.214 1.00 59.62 81 GLY A O 1
ATOM 612 N N . ARG A 1 82 ? 0.288 -9.967 17.001 1.00 56.62 82 ARG A N 1
ATOM 613 C CA . ARG A 1 82 ? -0.699 -9.460 16.030 1.00 56.62 82 ARG A CA 1
ATOM 614 C C . ARG A 1 82 ? -0.615 -10.196 14.686 1.00 56.62 82 ARG A C 1
ATOM 616 O O . ARG A 1 82 ? 0.305 -9.976 13.899 1.00 56.62 82 ARG A O 1
ATOM 623 N N . LYS A 1 83 ? -1.636 -11.000 14.375 1.00 49.84 83 LYS A N 1
ATOM 624 C CA . LYS A 1 83 ? -1.895 -11.502 13.018 1.00 49.84 83 LYS A CA 1
ATOM 625 C C . LYS A 1 83 ? -2.410 -10.336 12.169 1.00 49.84 83 LYS A C 1
ATOM 627 O O . LYS A 1 83 ? -3.592 -10.011 12.191 1.00 49.84 83 LYS A O 1
ATOM 632 N N . VAL A 1 84 ? -1.491 -9.641 11.506 1.00 53.66 84 VAL A N 1
ATOM 633 C CA . VAL A 1 84 ? -1.838 -8.600 10.533 1.00 53.66 84 VAL A CA 1
ATOM 634 C C . VAL A 1 84 ? -2.546 -9.251 9.343 1.00 53.66 84 VAL A C 1
ATOM 636 O O . VAL A 1 84 ? -2.192 -10.363 8.944 1.00 53.66 84 VAL A O 1
ATOM 639 N N . GLU A 1 85 ? -3.579 -8.579 8.842 1.00 59.94 85 GLU A N 1
ATOM 640 C CA . GLU A 1 85 ? -4.439 -9.019 7.744 1.00 59.94 85 GLU A CA 1
ATOM 641 C C . GLU A 1 85 ? -3.585 -9.429 6.525 1.00 59.94 85 GLU A C 1
ATOM 643 O O . GLU A 1 85 ? -2.683 -8.707 6.103 1.00 59.94 85 GLU A O 1
ATOM 648 N N . SER A 1 86 ? -3.815 -10.631 5.987 1.00 72.62 86 SER A N 1
ATOM 649 C CA . SER A 1 86 ? -2.885 -11.296 5.059 1.00 72.62 86 SER A CA 1
ATOM 650 C C . SER A 1 86 ? -2.764 -10.632 3.686 1.00 72.62 86 SER A C 1
ATOM 652 O O . SER A 1 86 ? -1.802 -10.903 2.976 1.00 72.62 86 SER A O 1
ATOM 654 N N . SER A 1 87 ? -3.707 -9.772 3.297 1.00 86.06 87 SER A N 1
ATOM 655 C CA . SER A 1 87 ? -3.814 -9.259 1.926 1.00 86.06 87 SER A CA 1
ATOM 656 C C . SER A 1 87 ? -2.722 -8.256 1.556 1.00 86.06 87 SER A C 1
ATOM 658 O O . SER A 1 87 ? -2.195 -8.319 0.449 1.00 86.06 87 SER A O 1
ATOM 660 N N . VAL A 1 88 ? -2.345 -7.354 2.469 1.00 89.81 88 VAL A N 1
ATOM 661 C CA . VAL A 1 88 ? -1.261 -6.384 2.231 1.00 89.81 88 VAL A CA 1
ATOM 662 C C . VAL A 1 88 ? 0.080 -7.110 2.144 1.00 89.81 88 VAL A C 1
ATOM 664 O O . VAL A 1 88 ? 0.859 -6.859 1.226 1.00 89.81 88 VAL A O 1
ATOM 667 N N . LYS A 1 89 ? 0.322 -8.069 3.041 1.00 88.31 89 LYS A N 1
ATOM 668 C CA . LYS A 1 89 ? 1.533 -8.900 3.026 1.00 88.31 89 LYS A CA 1
ATOM 669 C C . LYS A 1 89 ? 1.634 -9.756 1.768 1.00 88.31 89 LYS A C 1
ATOM 671 O O . LYS A 1 89 ? 2.672 -9.745 1.118 1.00 88.31 89 LYS A O 1
ATOM 676 N N . ASP A 1 90 ? 0.555 -10.442 1.395 1.00 91.38 90 ASP A N 1
ATOM 677 C CA . ASP A 1 90 ? 0.490 -11.236 0.163 1.00 91.38 90 ASP A CA 1
ATOM 678 C C . ASP A 1 90 ? 0.750 -10.367 -1.076 1.00 91.38 90 ASP A C 1
ATOM 680 O O . ASP A 1 90 ? 1.526 -10.742 -1.952 1.00 91.38 90 ASP A O 1
ATOM 684 N N . PHE A 1 91 ? 0.189 -9.156 -1.117 1.00 93.31 91 PHE A N 1
ATOM 685 C CA . PHE A 1 91 ? 0.466 -8.198 -2.184 1.00 93.31 91 PHE A CA 1
ATOM 686 C C . PHE A 1 91 ? 1.957 -7.849 -2.290 1.00 93.31 91 PHE A C 1
ATOM 688 O O . PHE A 1 91 ? 2.513 -7.919 -3.386 1.00 93.31 91 PHE A O 1
ATOM 695 N N . PHE A 1 92 ? 2.619 -7.500 -1.181 1.00 91.00 92 PHE A N 1
ATOM 696 C CA . PHE A 1 92 ? 4.047 -7.165 -1.205 1.00 91.00 92 PHE A CA 1
ATOM 697 C C . PHE A 1 92 ? 4.939 -8.379 -1.495 1.00 91.00 92 PHE A C 1
ATOM 699 O O . PHE A 1 92 ? 5.963 -8.219 -2.157 1.00 91.00 92 PHE A O 1
ATOM 706 N N . ASN A 1 93 ? 4.540 -9.586 -1.089 1.00 90.25 93 ASN A N 1
ATOM 707 C CA . ASN A 1 93 ? 5.237 -10.819 -1.463 1.00 90.25 93 ASN A CA 1
ATOM 708 C C . ASN A 1 93 ? 5.184 -11.040 -2.982 1.00 90.25 93 ASN A C 1
ATOM 710 O O . ASN A 1 93 ? 6.228 -11.098 -3.624 1.00 90.25 93 ASN A O 1
ATOM 714 N N . ARG A 1 94 ? 3.986 -11.010 -3.582 1.00 90.81 94 ARG A N 1
ATOM 715 C CA . ARG A 1 94 ? 3.811 -11.127 -5.044 1.00 90.81 94 ARG A CA 1
ATOM 716 C C . ARG A 1 94 ? 4.550 -10.036 -5.810 1.00 90.81 94 ARG A C 1
ATOM 718 O O . ARG A 1 94 ? 5.069 -10.261 -6.899 1.00 90.81 94 ARG A O 1
ATOM 725 N N . LEU A 1 95 ? 4.580 -8.827 -5.255 1.00 91.38 95 LEU A N 1
ATOM 726 C CA . LEU A 1 95 ? 5.329 -7.720 -5.831 1.00 91.38 95 LEU A CA 1
ATOM 727 C C . LEU A 1 95 ? 6.841 -7.989 -5.815 1.00 91.38 95 LEU A C 1
ATOM 729 O O . LEU A 1 95 ? 7.534 -7.606 -6.759 1.00 91.38 95 LEU A O 1
ATOM 733 N N . SER A 1 96 ? 7.329 -8.622 -4.749 1.00 86.06 96 SER A N 1
ATOM 734 C CA . SER A 1 96 ? 8.737 -8.971 -4.576 1.00 86.06 96 SER A CA 1
ATOM 735 C C . SER A 1 96 ? 9.149 -10.053 -5.572 1.00 86.06 96 SER A C 1
ATOM 737 O O . SER A 1 96 ? 10.169 -9.888 -6.238 1.00 86.06 96 SER A O 1
ATOM 739 N N . ASP A 1 97 ? 8.302 -11.062 -5.789 1.00 87.50 97 ASP A N 1
ATOM 740 C CA . ASP A 1 97 ? 8.508 -12.113 -6.796 1.00 87.50 97 ASP A CA 1
ATOM 741 C C . ASP A 1 97 ? 8.626 -11.529 -8.212 1.00 87.50 97 ASP A C 1
ATOM 743 O O . ASP A 1 97 ? 9.537 -11.867 -8.963 1.00 87.50 97 ASP A O 1
ATOM 747 N N . LEU A 1 98 ? 7.769 -10.560 -8.553 1.00 83.75 98 LEU A N 1
ATOM 748 C CA . LEU A 1 98 ? 7.834 -9.831 -9.828 1.00 83.75 98 LEU A CA 1
ATOM 749 C C . LEU A 1 98 ? 9.032 -8.874 -9.931 1.00 83.75 98 LEU A C 1
ATOM 751 O O . LEU A 1 98 ? 9.289 -8.321 -10.998 1.00 83.75 98 LEU A O 1
ATOM 755 N N . SER A 1 99 ? 9.729 -8.613 -8.824 1.00 69.12 99 SER A N 1
ATOM 756 C CA . SER A 1 99 ? 10.935 -7.781 -8.789 1.00 69.12 99 SER A CA 1
ATOM 757 C C . SER A 1 99 ? 12.236 -8.580 -8.700 1.00 69.12 99 SER A C 1
ATOM 759 O O . SER A 1 99 ? 13.294 -7.995 -8.914 1.00 69.12 99 SER A O 1
ATOM 761 N N . GLY A 1 100 ? 12.157 -9.891 -8.426 1.00 50.81 100 GLY A N 1
ATOM 762 C CA . GLY A 1 100 ? 13.294 -10.807 -8.281 1.00 50.81 100 GLY A CA 1
ATOM 763 C C . GLY A 1 100 ? 14.071 -11.076 -9.574 1.00 50.81 100 GLY A C 1
ATOM 764 O O . GLY A 1 100 ? 15.177 -11.603 -9.517 1.00 50.81 100 GLY A O 1
ATOM 765 N N . GLY A 1 101 ? 13.553 -10.646 -10.726 1.00 37.09 101 GLY A N 1
ATOM 766 C CA . GLY A 1 101 ? 14.302 -10.531 -11.975 1.00 37.09 101 GLY A CA 1
ATOM 767 C C . GLY A 1 101 ? 15.170 -9.272 -11.993 1.00 37.09 101 GLY A C 1
ATOM 768 O O . GLY A 1 101 ? 14.920 -8.344 -12.765 1.00 37.09 101 GLY A O 1
ATOM 769 N N . TYR A 1 102 ? 16.196 -9.206 -11.141 1.00 44.16 102 TYR A N 1
ATOM 770 C CA . TYR A 1 102 ? 17.362 -8.400 -11.490 1.00 44.16 102 TYR A CA 1
ATOM 771 C C . TYR A 1 102 ? 18.117 -9.202 -12.558 1.00 44.16 102 TYR A C 1
ATOM 773 O O . TYR A 1 102 ? 18.930 -10.073 -12.282 1.00 44.16 102 TYR A O 1
ATOM 781 N N . GLU A 1 103 ? 17.801 -8.933 -13.817 1.00 36.09 103 GLU A N 1
ATOM 782 C CA . GLU A 1 103 ? 18.716 -9.244 -14.898 1.00 36.09 103 GLU A CA 1
ATOM 783 C C . GLU A 1 103 ? 18.930 -7.964 -15.688 1.00 36.09 103 GLU A C 1
ATOM 785 O O . GLU A 1 103 ? 18.023 -7.392 -16.305 1.00 36.09 103 GLU A O 1
ATOM 790 N N . SER A 1 104 ? 20.168 -7.485 -15.578 1.00 48.97 104 SER A N 1
ATOM 791 C CA . SER A 1 104 ? 20.810 -6.595 -16.530 1.00 48.97 104 SER A CA 1
ATOM 792 C C . SER A 1 104 ? 20.549 -7.130 -17.938 1.00 48.97 104 SER A C 1
ATOM 794 O O . SER A 1 104 ? 21.275 -7.987 -18.431 1.00 48.97 104 SER A O 1
ATOM 796 N N . SER A 1 105 ? 19.484 -6.657 -18.579 1.00 41.97 105 SER A N 1
ATOM 797 C CA . SER A 1 105 ? 19.163 -7.015 -19.956 1.00 41.97 105 SER A CA 1
ATOM 798 C C . SER A 1 105 ? 19.829 -6.014 -20.888 1.00 41.97 105 SER A C 1
ATOM 800 O O . SER A 1 105 ? 19.352 -4.907 -21.159 1.00 41.97 105 SER A O 1
ATOM 802 N N . ASP A 1 106 ? 20.999 -6.473 -21.292 1.00 42.50 106 ASP A N 1
ATOM 803 C CA . ASP A 1 106 ? 21.799 -6.119 -22.443 1.00 42.50 106 ASP A CA 1
ATOM 804 C C . ASP A 1 106 ? 20.990 -5.916 -23.752 1.00 42.50 106 ASP A C 1
ATOM 806 O O . ASP A 1 106 ? 19.997 -6.592 -24.038 1.00 42.50 106 ASP A O 1
ATOM 810 N N . ASP A 1 107 ? 21.446 -4.917 -24.509 1.00 43.72 107 ASP A N 1
ATOM 811 C CA . ASP A 1 107 ? 21.429 -4.664 -25.960 1.00 43.72 107 ASP A CA 1
ATOM 812 C C . ASP A 1 107 ? 20.277 -5.039 -26.923 1.00 43.72 107 ASP A C 1
ATOM 814 O O . ASP A 1 107 ? 20.438 -4.847 -28.133 1.00 43.72 107 ASP A O 1
ATOM 818 N N . ARG A 1 108 ? 19.085 -5.471 -26.494 1.00 42.31 108 ARG A N 1
ATOM 819 C CA . ARG A 1 108 ? 18.041 -5.888 -27.471 1.00 42.31 108 ARG A CA 1
ATOM 820 C C . ARG A 1 108 ? 17.095 -4.810 -28.025 1.00 42.31 108 ARG A C 1
ATOM 822 O O . ARG A 1 108 ? 16.434 -5.075 -29.026 1.00 42.31 108 ARG A O 1
ATOM 829 N N . ASP A 1 109 ? 17.120 -3.577 -27.517 1.00 44.34 109 ASP A N 1
ATOM 830 C CA . ASP A 1 109 ? 16.199 -2.502 -27.960 1.00 44.34 109 ASP A CA 1
ATOM 831 C C . ASP A 1 109 ? 16.797 -1.512 -28.982 1.00 44.34 109 ASP A C 1
ATOM 833 O O . ASP A 1 109 ? 16.213 -0.467 -29.281 1.00 44.34 109 ASP A O 1
ATOM 837 N N . LYS A 1 110 ? 17.954 -1.824 -29.586 1.00 42.50 110 LYS A N 1
ATOM 838 C CA . LYS A 1 110 ? 18.578 -0.953 -30.608 1.00 42.50 110 LYS A CA 1
ATOM 839 C C . LYS A 1 110 ? 17.726 -0.788 -31.880 1.00 42.50 110 LYS A C 1
ATOM 841 O O . LYS A 1 110 ? 17.919 0.181 -32.611 1.00 42.50 110 LYS A O 1
ATOM 846 N N . LYS A 1 111 ? 16.770 -1.689 -32.156 1.00 35.97 111 LYS A N 1
ATOM 847 C CA . LYS A 1 111 ? 15.956 -1.639 -33.389 1.00 35.97 111 LYS A CA 1
ATOM 848 C C . LYS A 1 111 ? 14.769 -0.674 -33.327 1.00 35.97 111 LYS A C 1
ATOM 850 O O . LYS A 1 111 ? 14.437 -0.088 -34.353 1.00 35.97 111 LYS A O 1
ATOM 855 N N . GLU A 1 112 ? 14.172 -0.442 -32.159 1.00 41.62 112 GLU A N 1
ATOM 856 C CA . GLU A 1 112 ? 13.017 0.467 -32.041 1.00 41.62 112 GLU A CA 1
ATOM 857 C C . GLU A 1 112 ? 13.439 1.942 -31.909 1.00 41.62 112 GLU A C 1
ATOM 859 O O . GLU A 1 112 ? 12.743 2.848 -32.373 1.00 41.62 112 GLU A O 1
ATOM 864 N N . TYR A 1 113 ? 14.647 2.190 -31.391 1.00 45.53 113 TYR A N 1
ATOM 865 C CA . TYR A 1 113 ? 15.214 3.536 -31.244 1.00 45.53 113 TYR A CA 1
ATOM 866 C C . TYR A 1 113 ? 15.511 4.225 -32.594 1.00 45.53 113 TYR A C 1
ATOM 868 O O . TYR A 1 113 ? 15.469 5.452 -32.691 1.00 45.53 113 TYR A O 1
ATOM 876 N N . PHE A 1 114 ? 15.748 3.451 -33.663 1.00 40.78 114 PHE A N 1
ATOM 877 C CA . PHE A 1 114 ? 16.001 3.982 -35.011 1.00 40.78 114 PHE A CA 1
ATOM 878 C C . PHE A 1 114 ? 14.722 4.474 -35.718 1.00 40.78 114 PHE A C 1
ATOM 880 O O . PHE A 1 114 ? 14.772 5.417 -36.509 1.00 40.78 114 PHE A O 1
ATOM 887 N N . GLY A 1 115 ? 13.559 3.884 -35.415 1.00 50.56 115 GLY A N 1
ATOM 888 C CA . GLY A 1 115 ? 12.273 4.306 -35.989 1.00 50.56 115 GLY A CA 1
ATOM 889 C C . GLY A 1 115 ? 11.773 5.636 -35.420 1.00 50.56 115 GLY A C 1
ATOM 890 O O . GLY A 1 115 ? 11.210 6.461 -36.136 1.00 50.56 115 GLY A O 1
ATOM 891 N N . ILE A 1 116 ? 12.049 5.881 -34.140 1.00 49.41 116 ILE A N 1
ATOM 892 C CA . ILE A 1 116 ? 11.548 7.042 -33.392 1.00 49.41 116 ILE A CA 1
ATOM 893 C C . ILE A 1 116 ? 12.411 8.292 -33.641 1.00 49.41 116 ILE A C 1
ATOM 895 O O . ILE A 1 116 ? 11.889 9.408 -33.659 1.00 49.41 116 ILE A O 1
ATOM 899 N N . GLY A 1 117 ? 13.706 8.121 -33.946 1.00 54.53 117 GLY A N 1
ATOM 900 C CA . GLY A 1 117 ? 14.589 9.218 -34.367 1.00 54.53 117 GLY A CA 1
ATOM 901 C C . GLY A 1 117 ? 14.102 9.943 -35.629 1.00 54.53 117 GLY A C 1
ATOM 902 O O . GLY A 1 117 ? 14.253 11.158 -35.739 1.00 54.53 117 GLY A O 1
ATOM 903 N N . LYS A 1 118 ? 13.427 9.228 -36.542 1.00 55.09 118 LYS A N 1
ATOM 904 C CA . LYS A 1 118 ? 12.807 9.830 -37.733 1.00 55.09 118 LYS A CA 1
ATOM 905 C C . LYS A 1 118 ? 11.625 10.725 -37.369 1.00 55.09 118 LYS A C 1
ATOM 907 O O . LYS A 1 118 ? 11.528 11.829 -37.889 1.00 55.09 118 LYS A O 1
ATOM 912 N N . ILE A 1 119 ? 10.770 10.299 -36.440 1.00 56.75 119 ILE A N 1
ATOM 913 C CA . ILE A 1 119 ? 9.590 11.071 -36.016 1.00 56.75 119 ILE A CA 1
ATOM 914 C C . ILE A 1 119 ? 10.018 12.379 -35.333 1.00 56.75 119 ILE A C 1
ATOM 916 O O . ILE A 1 119 ? 9.445 13.432 -35.596 1.00 56.75 119 ILE A O 1
ATOM 920 N N . LEU A 1 120 ? 11.073 12.336 -34.516 1.00 56.56 120 LEU A N 1
ATOM 921 C CA . LEU A 1 120 ? 11.618 13.516 -33.844 1.00 56.56 120 LEU A CA 1
ATOM 922 C C . LEU A 1 120 ? 12.244 14.520 -34.831 1.00 56.56 120 LEU A C 1
ATOM 924 O O . LEU A 1 120 ? 12.024 15.722 -34.696 1.00 56.56 120 LEU A O 1
ATOM 928 N N . LEU A 1 121 ? 12.958 14.032 -35.855 1.00 58.38 121 LEU A N 1
ATOM 929 C CA . LEU A 1 121 ? 13.478 14.859 -36.951 1.00 58.38 121 LEU A CA 1
ATOM 930 C C . LEU A 1 121 ? 12.339 15.525 -37.735 1.00 58.38 121 LEU A C 1
ATOM 932 O O . LEU A 1 121 ? 12.430 16.705 -38.055 1.00 58.38 121 LEU A O 1
ATOM 936 N N . PHE A 1 122 ? 11.247 14.796 -37.988 1.00 57.66 122 PHE A N 1
ATOM 937 C CA . PHE A 1 122 ? 10.066 15.327 -38.670 1.00 57.66 122 PHE A CA 1
ATOM 938 C C . PHE A 1 122 ? 9.353 16.414 -37.862 1.00 57.66 122 PHE A C 1
ATOM 940 O O . PHE A 1 122 ? 8.941 17.411 -38.441 1.00 57.66 122 PHE A O 1
ATOM 947 N N . VAL A 1 123 ? 9.235 16.272 -36.539 1.00 59.44 123 VAL A N 1
ATOM 948 C CA . VAL A 1 123 ? 8.599 17.291 -35.682 1.00 59.44 123 VAL A CA 1
ATOM 949 C C . VAL A 1 123 ? 9.477 18.537 -35.544 1.00 59.44 123 VAL A C 1
ATOM 951 O O . VAL A 1 123 ? 8.957 19.649 -35.571 1.00 59.44 123 VAL A O 1
ATOM 954 N N . LEU A 1 124 ? 10.801 18.376 -35.456 1.00 61.88 124 LEU A N 1
ATOM 955 C CA . LEU A 1 124 ? 11.743 19.499 -35.457 1.00 61.88 124 LEU A CA 1
ATOM 956 C C . LEU A 1 124 ? 11.760 20.223 -36.810 1.00 61.88 124 LEU A C 1
ATOM 958 O O . LEU A 1 124 ? 11.700 21.449 -36.843 1.00 61.88 124 LEU A O 1
ATOM 962 N N . ALA A 1 125 ? 11.760 19.480 -37.920 1.00 59.53 125 ALA A N 1
ATOM 963 C CA . ALA A 1 125 ? 11.671 20.042 -39.265 1.00 59.53 125 ALA A CA 1
ATOM 964 C C . ALA A 1 125 ? 10.323 20.741 -39.508 1.00 59.53 125 ALA A C 1
ATOM 966 O O . ALA A 1 125 ? 10.297 21.842 -40.048 1.00 59.53 125 ALA A O 1
ATOM 967 N N . ALA A 1 126 ? 9.212 20.155 -39.050 1.00 62.69 126 ALA A N 1
ATOM 968 C CA . ALA A 1 126 ? 7.886 20.765 -39.128 1.00 62.69 126 ALA A CA 1
ATOM 969 C C . ALA A 1 126 ? 7.768 22.008 -38.235 1.00 62.69 126 ALA A C 1
ATOM 971 O O . ALA A 1 126 ? 7.133 22.981 -38.627 1.00 62.69 126 ALA A O 1
ATOM 972 N N . GLY A 1 127 ? 8.413 22.013 -37.065 1.00 60.72 127 GLY A N 1
ATOM 973 C CA . GLY A 1 127 ? 8.528 23.191 -36.207 1.00 60.72 127 GLY A CA 1
ATOM 974 C C . GLY A 1 127 ? 9.295 24.324 -36.889 1.00 60.72 127 GLY A C 1
ATOM 975 O O . GLY A 1 127 ? 8.810 25.448 -36.910 1.00 60.72 127 GLY A O 1
ATOM 976 N N . MET A 1 128 ? 10.433 24.033 -37.529 1.00 60.34 128 MET A N 1
ATOM 977 C CA . MET A 1 128 ? 11.165 25.040 -38.314 1.00 60.34 128 MET A CA 1
ATOM 978 C C . MET A 1 128 ? 10.359 25.543 -39.520 1.00 60.34 128 MET A C 1
ATOM 980 O O . MET A 1 128 ? 10.401 26.731 -39.828 1.00 60.34 128 MET A O 1
ATOM 984 N N . PHE A 1 129 ? 9.575 24.662 -40.151 1.00 56.12 129 PHE A N 1
ATOM 985 C CA . PHE A 1 129 ? 8.704 24.995 -41.280 1.00 56.12 129 PHE A CA 1
ATOM 986 C C . PHE A 1 129 ? 7.505 25.869 -40.876 1.00 56.12 129 PHE A C 1
ATOM 988 O O . PHE A 1 129 ? 7.148 26.793 -41.598 1.00 56.12 129 PHE A O 1
ATOM 995 N N . LEU A 1 130 ? 6.903 25.623 -39.706 1.00 56.59 130 LEU A N 1
ATOM 996 C CA . LEU A 1 130 ? 5.767 26.401 -39.194 1.00 56.59 130 LEU A CA 1
ATOM 997 C C . LEU A 1 130 ? 6.179 27.746 -38.580 1.00 56.59 130 LEU A C 1
ATOM 999 O O . LEU A 1 130 ? 5.381 28.678 -38.588 1.00 56.59 130 LEU A O 1
ATOM 1003 N N . PHE A 1 131 ? 7.407 27.858 -38.069 1.00 53.47 131 PHE A N 1
ATOM 1004 C CA . PHE A 1 131 ? 7.956 29.108 -37.531 1.00 53.47 131 PHE A CA 1
ATOM 1005 C C . PHE A 1 131 ? 8.703 29.957 -38.574 1.00 53.47 131 PHE A C 1
ATOM 1007 O O . PHE A 1 131 ? 9.206 31.020 -38.224 1.00 53.47 131 PHE A O 1
ATOM 1014 N N . GLY A 1 132 ? 8.759 29.525 -39.841 1.00 57.25 132 GLY A N 1
ATOM 1015 C CA . GLY A 1 132 ? 9.288 30.332 -40.947 1.00 57.25 132 GLY A CA 1
ATOM 1016 C C . GLY A 1 132 ? 10.780 30.661 -40.849 1.00 57.25 132 GLY A C 1
ATOM 1017 O O . GLY A 1 132 ? 11.213 31.662 -41.407 1.00 57.25 132 GLY A O 1
ATOM 1018 N N . ILE A 1 133 ? 11.573 29.848 -40.144 1.00 56.34 133 ILE A N 1
ATOM 1019 C CA . ILE A 1 133 ? 13.006 30.108 -39.965 1.00 56.34 133 ILE A CA 1
ATOM 1020 C C . ILE A 1 133 ? 13.737 29.704 -41.253 1.00 56.34 133 ILE A C 1
ATOM 1022 O O . ILE A 1 133 ? 13.985 28.521 -41.492 1.00 56.34 133 ILE A O 1
ATOM 1026 N N . THR A 1 134 ? 14.075 30.675 -42.102 1.00 50.50 134 THR A N 1
ATOM 1027 C CA . THR A 1 134 ? 14.954 30.464 -43.260 1.00 50.50 134 THR A CA 1
ATOM 1028 C C . THR A 1 134 ? 16.420 30.424 -42.811 1.00 50.50 134 THR A C 1
ATOM 1030 O O . THR A 1 134 ? 16.810 31.219 -41.955 1.00 50.50 134 THR A O 1
ATOM 1033 N N . PRO A 1 135 ? 17.267 29.545 -43.383 1.00 54.81 135 PRO A N 1
ATOM 1034 C CA . PRO A 1 135 ? 18.665 29.381 -42.961 1.00 54.81 135 PRO A CA 1
ATOM 1035 C C . PRO A 1 135 ? 19.522 30.650 -43.120 1.00 54.81 135 PRO A C 1
ATOM 1037 O O . PRO A 1 135 ? 20.595 30.739 -42.533 1.00 54.81 135 PRO A O 1
ATOM 1040 N N . GLU A 1 136 ? 19.037 31.634 -43.877 1.00 50.44 136 GLU A N 1
ATOM 1041 C CA . GLU A 1 136 ? 19.696 32.914 -44.146 1.00 50.44 136 GLU A CA 1
ATOM 1042 C C . GLU A 1 136 ? 19.548 33.937 -42.999 1.00 50.44 136 GLU A C 1
ATOM 1044 O O . GLU A 1 136 ? 20.398 34.807 -42.845 1.00 50.44 136 GLU A O 1
ATOM 1049 N N . GLU A 1 137 ? 18.564 33.769 -42.103 1.00 50.66 137 GLU A N 1
ATOM 1050 C CA . GLU A 1 137 ? 18.440 34.573 -40.868 1.00 50.66 137 GLU A CA 1
ATOM 1051 C C . GLU A 1 137 ? 19.207 33.970 -39.679 1.00 50.66 137 GLU A C 1
ATOM 1053 O O . GLU A 1 137 ? 19.163 34.472 -38.557 1.00 50.66 137 GLU A O 1
ATOM 1058 N N . LEU A 1 138 ? 19.976 32.903 -39.924 1.00 52.00 138 LEU A N 1
ATOM 1059 C CA . LEU A 1 138 ? 20.927 32.352 -38.961 1.00 52.00 138 LEU A CA 1
ATOM 1060 C C . LEU A 1 138 ? 22.292 33.064 -39.027 1.00 52.00 138 LEU A C 1
ATOM 1062 O O . LEU A 1 138 ? 23.285 32.544 -38.516 1.00 52.00 138 LEU A O 1
ATOM 1066 N N . HIS A 1 139 ? 22.369 34.256 -39.631 1.00 47.41 139 HIS A N 1
ATOM 1067 C CA . HIS A 1 139 ? 23.477 35.170 -39.380 1.00 47.41 139 HIS A CA 1
ATOM 1068 C C . HIS A 1 139 ? 23.260 35.844 -38.022 1.00 47.41 139 HIS A C 1
ATOM 1070 O O . HIS A 1 139 ? 22.581 36.850 -37.852 1.00 47.41 139 HIS A O 1
ATOM 1076 N N . MET A 1 140 ? 23.824 35.157 -37.037 1.00 52.94 140 MET A N 1
ATOM 1077 C CA . MET A 1 140 ? 23.959 35.509 -35.639 1.00 52.94 140 MET A CA 1
ATOM 1078 C C . MET A 1 140 ? 24.569 36.904 -35.461 1.00 52.94 140 MET A C 1
ATOM 1080 O O . MET A 1 140 ? 25.786 37.022 -35.388 1.00 52.94 140 MET A O 1
ATOM 1084 N N . ASP A 1 141 ? 23.732 37.917 -35.254 1.00 50.25 141 ASP A N 1
ATOM 1085 C CA . ASP A 1 141 ? 24.121 39.094 -34.483 1.00 50.25 141 ASP A CA 1
ATOM 1086 C C . ASP A 1 141 ? 23.343 39.110 -33.160 1.00 50.25 141 ASP A C 1
ATOM 1088 O O . ASP A 1 141 ? 22.162 39.436 -33.071 1.00 50.25 141 ASP A O 1
ATOM 1092 N N . SER A 1 142 ? 24.057 38.737 -32.093 1.00 56.47 142 SER A N 1
ATOM 1093 C CA . SER A 1 142 ? 23.730 38.980 -30.676 1.00 56.47 142 SER A CA 1
ATOM 1094 C C . SER A 1 142 ? 22.583 38.199 -30.003 1.00 56.47 142 SER A C 1
ATOM 1096 O O . SER A 1 142 ? 21.972 38.691 -29.058 1.00 56.47 142 SER A O 1
ATOM 1098 N N . GLY A 1 143 ? 22.353 36.934 -30.379 1.00 53.41 143 GLY A N 1
ATOM 1099 C CA . GLY A 1 143 ? 21.295 36.114 -29.761 1.00 53.41 143 GLY A CA 1
ATOM 1100 C C . GLY A 1 143 ? 21.594 34.627 -29.540 1.00 53.41 143 GLY A C 1
ATOM 1101 O O . GLY A 1 143 ? 20.697 33.814 -29.700 1.00 53.41 143 GLY A O 1
ATOM 1102 N N . SER A 1 144 ? 22.832 34.250 -29.197 1.00 53.41 144 SER A N 1
ATOM 1103 C CA . SER A 1 144 ? 23.240 32.944 -28.617 1.00 53.41 144 SER A CA 1
ATOM 1104 C C . SER A 1 144 ? 22.428 31.680 -29.032 1.00 53.41 144 SER A C 1
ATOM 1106 O O . SER A 1 144 ? 21.520 31.263 -28.305 1.00 53.41 144 SER A O 1
ATOM 1108 N N . PRO A 1 145 ? 22.815 30.965 -30.112 1.00 50.84 145 PRO A N 1
ATOM 1109 C CA . PRO A 1 145 ? 22.189 29.707 -30.574 1.00 50.84 145 PRO A CA 1
ATOM 1110 C C . PRO A 1 145 ? 22.227 28.530 -29.570 1.00 50.84 145 PRO A C 1
ATOM 1112 O O . PRO A 1 145 ? 21.620 27.483 -29.799 1.00 50.84 145 PRO A O 1
ATOM 1115 N N . LEU A 1 146 ? 22.879 28.705 -28.418 1.00 51.38 146 LEU A N 1
ATOM 1116 C CA . LEU A 1 146 ? 22.862 27.767 -27.291 1.00 51.38 146 LEU A CA 1
ATOM 1117 C C . LEU A 1 146 ? 21.479 27.633 -26.633 1.00 51.38 146 LEU A C 1
ATOM 1119 O O . LEU A 1 146 ? 21.182 26.580 -26.069 1.00 51.38 146 LEU A O 1
ATOM 1123 N N . PHE A 1 147 ? 20.616 28.653 -26.720 1.00 48.19 147 PHE A N 1
ATOM 1124 C CA . PHE A 1 147 ? 19.301 28.603 -26.079 1.00 48.19 147 PHE A CA 1
ATOM 1125 C C . PHE A 1 147 ? 18.340 27.659 -26.812 1.00 48.19 147 PHE A C 1
ATOM 1127 O O . PHE A 1 147 ? 17.805 26.753 -26.181 1.00 48.19 147 PHE A O 1
ATOM 1134 N N . LEU A 1 148 ? 18.166 27.775 -28.135 1.00 51.28 148 LEU A N 1
ATOM 1135 C CA . LEU A 1 148 ? 17.239 26.902 -28.874 1.00 51.28 148 LEU A CA 1
ATOM 1136 C C . LEU A 1 148 ? 17.688 25.429 -28.866 1.00 51.28 148 LEU A C 1
ATOM 1138 O O . LEU A 1 148 ? 16.888 24.537 -28.579 1.00 51.28 148 LEU A O 1
ATOM 1142 N N . GLY A 1 149 ? 18.980 25.171 -29.107 1.00 51.50 149 GLY A N 1
ATOM 1143 C CA . GLY A 1 149 ? 19.549 23.818 -29.056 1.00 51.50 149 GLY A CA 1
ATOM 1144 C C . GLY A 1 149 ? 19.515 23.208 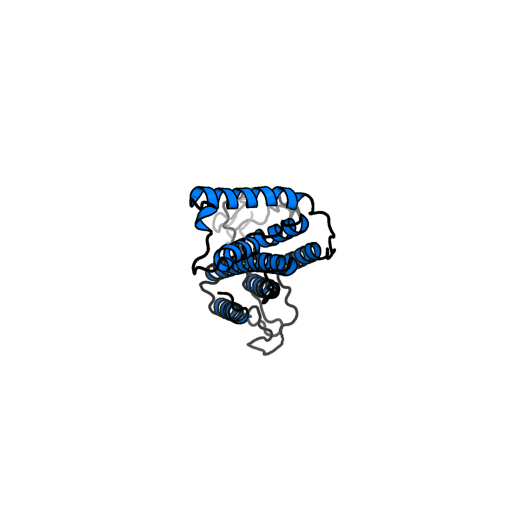-27.649 1.00 51.50 149 GLY A C 1
ATOM 1145 O O . GLY A 1 149 ? 19.209 22.025 -27.490 1.00 51.50 149 GLY A O 1
ATOM 1146 N N . GLY A 1 150 ? 19.744 24.026 -26.616 1.00 55.44 150 GLY A N 1
ATOM 1147 C CA . GLY A 1 150 ? 19.627 23.626 -25.214 1.00 55.44 150 GLY A CA 1
ATOM 1148 C C . GLY A 1 150 ? 18.192 23.276 -24.818 1.00 55.44 150 GLY A C 1
ATOM 1149 O O . GLY A 1 150 ? 17.969 22.242 -24.190 1.00 55.44 150 GLY A O 1
ATOM 1150 N N . PHE A 1 151 ? 17.203 24.066 -25.249 1.00 56.38 151 PHE A N 1
ATOM 1151 C CA . PHE A 1 151 ? 15.786 23.774 -25.017 1.00 56.38 151 PHE A CA 1
ATOM 1152 C C . PHE A 1 151 ? 15.358 22.467 -25.687 1.00 56.38 151 PHE A C 1
ATOM 1154 O O . PHE A 1 151 ? 14.674 21.669 -25.052 1.00 56.38 151 PHE A O 1
ATOM 1161 N N . ILE A 1 152 ? 15.811 22.199 -26.914 1.00 56.56 152 ILE A N 1
ATOM 1162 C CA . ILE A 1 152 ? 15.505 20.955 -27.633 1.00 56.56 152 ILE A CA 1
ATOM 1163 C C . ILE A 1 152 ? 16.100 19.737 -26.908 1.00 56.56 152 ILE A C 1
ATOM 1165 O O . ILE A 1 152 ? 15.387 18.763 -26.676 1.00 56.56 152 ILE A O 1
ATOM 1169 N N . LEU A 1 153 ? 17.361 19.789 -26.463 1.00 50.56 153 LEU A N 1
ATOM 1170 C CA . LEU A 1 153 ? 17.989 18.684 -25.721 1.00 50.56 153 LEU A CA 1
ATOM 1171 C C . LEU A 1 153 ? 17.355 18.456 -24.337 1.00 50.56 153 LEU A C 1
ATOM 1173 O O . LEU A 1 153 ? 17.162 17.307 -23.930 1.00 50.56 153 LEU A O 1
ATOM 1177 N N . ILE A 1 154 ? 16.965 19.530 -23.642 1.00 51.91 154 ILE A N 1
ATOM 1178 C CA . ILE A 1 154 ? 16.226 19.458 -22.373 1.00 51.91 154 ILE A CA 1
ATOM 1179 C C . ILE A 1 154 ? 14.831 18.852 -22.602 1.00 51.91 154 ILE A C 1
ATOM 1181 O O . ILE A 1 154 ? 14.422 17.959 -21.859 1.00 51.91 154 ILE A O 1
ATOM 1185 N N . PHE A 1 155 ? 14.124 19.251 -23.663 1.00 51.16 155 PHE A N 1
ATOM 1186 C CA . PHE A 1 155 ? 12.819 18.688 -24.025 1.00 51.16 155 PHE A CA 1
ATOM 1187 C C . PHE A 1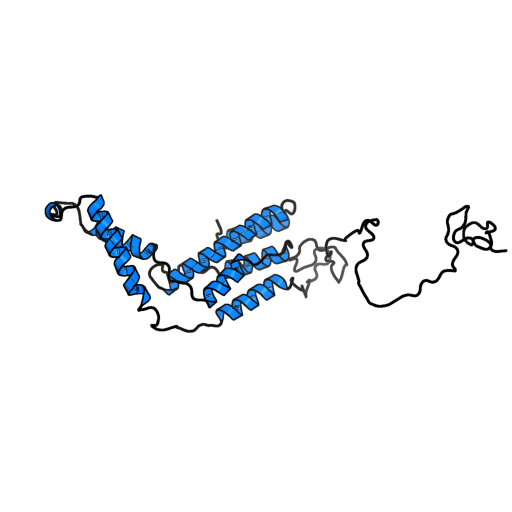 155 ? 12.908 17.198 -24.399 1.00 51.16 155 PHE A C 1
ATOM 1189 O O . PHE A 1 155 ? 12.104 16.395 -23.923 1.00 51.16 155 PHE A O 1
ATOM 1196 N N . ILE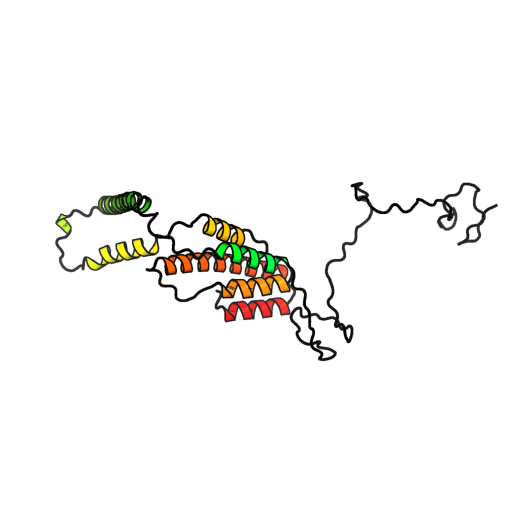 A 1 156 ? 13.915 16.795 -25.178 1.00 52.78 156 ILE A N 1
ATOM 1197 C CA . ILE A 1 156 ? 14.147 15.397 -25.583 1.00 52.78 156 ILE A CA 1
ATOM 1198 C C . ILE A 1 156 ? 14.485 14.517 -24.367 1.00 52.78 156 ILE A C 1
ATOM 1200 O O . ILE A 1 156 ? 13.951 13.412 -24.220 1.00 52.78 156 ILE A O 1
ATOM 1204 N N . GLY A 1 157 ? 15.329 15.014 -23.457 1.00 51.47 157 GLY A N 1
ATOM 1205 C CA . GLY A 1 157 ? 15.716 14.308 -22.234 1.00 51.47 157 GLY A CA 1
ATOM 1206 C C . GLY A 1 157 ? 14.552 14.073 -21.266 1.00 51.47 157 GLY A C 1
ATOM 1207 O O . GLY A 1 157 ? 14.475 12.998 -20.661 1.00 51.47 157 GLY A O 1
ATOM 1208 N N . VAL A 1 158 ? 13.632 15.041 -21.169 1.00 50.41 158 VAL A N 1
ATOM 1209 C CA . VAL A 1 158 ? 12.487 15.052 -20.239 1.00 50.41 158 VAL A CA 1
ATOM 1210 C C . VAL A 1 158 ? 11.286 14.243 -20.751 1.00 50.41 158 VAL A C 1
ATOM 1212 O O . VAL A 1 158 ? 10.549 13.669 -19.943 1.00 50.41 158 VAL A O 1
ATOM 1215 N N . ILE A 1 159 ? 11.081 14.150 -22.069 1.00 49.75 159 ILE A N 1
ATOM 1216 C CA . ILE A 1 159 ? 9.880 13.519 -22.647 1.00 49.75 159 ILE A CA 1
ATOM 1217 C C . ILE A 1 159 ? 10.058 12.009 -22.885 1.00 49.75 159 ILE A C 1
ATOM 1219 O O . ILE A 1 159 ? 9.095 11.251 -22.735 1.00 49.75 159 ILE A O 1
ATOM 1223 N N . MET A 1 160 ? 11.273 11.527 -23.172 1.00 51.12 160 MET A N 1
ATOM 1224 C CA . MET A 1 160 ? 11.504 10.103 -23.458 1.00 51.12 160 MET A CA 1
ATOM 1225 C C . MET A 1 160 ? 11.565 9.254 -22.179 1.00 51.12 160 MET A C 1
ATOM 1227 O O . MET A 1 160 ? 12.616 9.131 -21.535 1.00 51.12 160 MET A O 1
ATOM 1231 N N . ARG A 1 161 ? 10.421 8.654 -21.822 1.00 57.22 161 ARG A N 1
ATOM 1232 C CA . ARG A 1 161 ? 10.327 7.563 -20.839 1.00 57.22 161 ARG A CA 1
ATOM 1233 C C . ARG A 1 161 ? 10.698 6.238 -21.521 1.00 57.22 161 ARG A C 1
ATOM 1235 O O . ARG A 1 161 ? 10.190 5.993 -22.611 1.00 57.22 161 ARG A O 1
ATOM 1242 N N . PRO A 1 162 ? 11.540 5.388 -20.909 1.00 61.53 162 PRO A N 1
ATOM 1243 C CA . PRO A 1 162 ? 11.831 4.072 -21.470 1.00 61.53 162 PRO A CA 1
ATOM 1244 C C . PRO A 1 162 ? 10.546 3.223 -21.548 1.00 61.53 162 PRO A C 1
ATOM 1246 O O . PRO A 1 162 ? 9.691 3.354 -20.661 1.00 61.53 162 PRO A O 1
ATOM 1249 N N . PRO A 1 163 ? 10.390 2.375 -22.582 1.00 64.31 163 PRO A N 1
ATOM 1250 C CA . PRO A 1 163 ? 9.292 1.413 -22.640 1.00 64.31 163 PRO A CA 1
ATOM 1251 C C . PRO A 1 163 ? 9.378 0.448 -21.446 1.00 64.31 163 PRO A C 1
ATOM 1253 O O . PRO A 1 163 ? 10.474 0.104 -21.006 1.00 64.31 163 PRO A O 1
ATOM 1256 N N . LEU A 1 164 ? 8.226 0.047 -20.890 1.00 72.19 164 LEU A N 1
ATOM 1257 C CA . LEU A 1 164 ? 8.189 -0.941 -19.802 1.00 72.19 164 LEU A CA 1
ATOM 1258 C C . LEU A 1 164 ? 8.225 -2.354 -20.367 1.00 72.19 164 LEU A C 1
ATOM 1260 O O . LEU A 1 164 ? 7.445 -2.672 -21.271 1.00 72.19 164 LEU A O 1
ATOM 1264 N N . THR A 1 165 ? 9.014 -3.219 -19.737 1.00 82.75 165 THR A N 1
ATOM 1265 C CA . THR A 1 165 ? 9.010 -4.660 -20.020 1.00 82.75 165 THR A CA 1
ATOM 1266 C C . THR A 1 165 ? 7.681 -5.307 -19.606 1.00 82.75 165 THR A C 1
ATOM 1268 O O . THR A 1 165 ? 6.906 -4.741 -18.830 1.00 82.75 165 THR A O 1
ATOM 1271 N N . GLN A 1 166 ? 7.392 -6.520 -20.092 1.00 81.56 166 GLN A N 1
ATOM 1272 C CA . GLN A 1 166 ? 6.165 -7.233 -19.705 1.00 81.56 166 GLN A CA 1
ATOM 1273 C C . GLN A 1 166 ? 6.066 -7.481 -18.189 1.00 81.56 166 GLN A C 1
ATOM 1275 O O . GLN A 1 166 ? 4.986 -7.359 -17.612 1.00 81.56 166 GLN A O 1
ATOM 1280 N N . GLU A 1 167 ? 7.177 -7.794 -17.521 1.00 83.50 167 GLU A N 1
ATOM 1281 C CA . GLU A 1 167 ? 7.216 -7.984 -16.063 1.00 83.50 167 GLU A CA 1
ATOM 1282 C C . GLU A 1 167 ? 6.942 -6.677 -15.315 1.00 83.50 167 GLU A C 1
ATOM 1284 O O . GLU A 1 167 ? 6.156 -6.639 -14.366 1.00 83.50 167 GLU A O 1
ATOM 1289 N N . GLU A 1 168 ? 7.495 -5.567 -15.802 1.00 86.12 168 GLU A N 1
ATOM 1290 C CA . GLU A 1 168 ? 7.224 -4.238 -15.261 1.00 86.12 168 GLU A CA 1
ATOM 1291 C C . GLU A 1 168 ? 5.765 -3.818 -15.470 1.00 86.12 168 GLU A C 1
ATOM 1293 O O . GLU A 1 168 ? 5.172 -3.172 -14.607 1.00 86.12 168 GLU A O 1
ATOM 1298 N N . GLN A 1 169 ? 5.146 -4.202 -16.585 1.00 87.06 169 GLN A N 1
ATOM 1299 C CA . GLN A 1 169 ? 3.720 -3.967 -16.813 1.00 87.06 169 GLN A CA 1
ATOM 1300 C C . GLN A 1 169 ? 2.854 -4.781 -15.847 1.00 87.06 169 GLN A C 1
ATOM 1302 O O . GLN A 1 169 ? 1.928 -4.223 -15.256 1.00 87.06 169 GLN A O 1
ATOM 1307 N N . LYS A 1 170 ? 3.181 -6.059 -15.611 1.00 89.56 170 LYS A N 1
ATOM 1308 C CA . LYS A 1 170 ? 2.506 -6.891 -14.597 1.00 89.56 170 LYS A CA 1
ATOM 1309 C C . LYS A 1 170 ? 2.638 -6.278 -13.204 1.00 89.56 170 LYS A C 1
ATOM 1311 O O . LYS A 1 170 ? 1.639 -6.129 -12.505 1.00 89.56 170 LYS A O 1
ATOM 1316 N N . LYS A 1 171 ? 3.845 -5.838 -12.835 1.00 91.25 171 LYS A N 1
ATOM 1317 C CA . LYS A 1 171 ? 4.117 -5.144 -11.569 1.00 91.25 171 LYS A CA 1
ATOM 1318 C C . LYS A 1 171 ? 3.300 -3.858 -11.432 1.00 91.25 171 LYS A C 1
ATOM 1320 O O . LYS A 1 171 ? 2.691 -3.624 -10.391 1.00 91.25 171 LYS A O 1
ATOM 1325 N N . ARG A 1 172 ? 3.255 -3.028 -12.478 1.00 90.62 172 ARG A N 1
ATOM 1326 C CA . ARG A 1 172 ? 2.434 -1.808 -12.505 1.00 90.62 172 ARG A CA 1
ATOM 1327 C C . ARG A 1 172 ? 0.961 -2.140 -12.292 1.00 90.62 172 ARG A C 1
ATOM 1329 O O . ARG A 1 172 ? 0.335 -1.532 -11.431 1.00 90.62 172 ARG A O 1
ATOM 1336 N N . ASN A 1 173 ? 0.434 -3.088 -13.062 1.00 92.12 173 ASN A N 1
ATOM 1337 C CA . ASN A 1 173 ? -0.967 -3.483 -12.997 1.00 92.12 173 ASN A CA 1
ATOM 1338 C C . ASN A 1 173 ? -1.326 -3.986 -11.591 1.00 92.12 173 ASN A C 1
ATOM 1340 O O . ASN A 1 173 ? -2.316 -3.538 -11.019 1.00 92.12 173 ASN A O 1
ATOM 1344 N N . LEU A 1 174 ? -0.468 -4.813 -10.983 1.00 93.44 174 LEU A N 1
ATOM 1345 C CA . LEU A 1 174 ? -0.643 -5.276 -9.607 1.00 93.44 174 LEU A CA 1
ATOM 1346 C C . LEU A 1 174 ? -0.770 -4.096 -8.626 1.00 93.44 174 LEU A C 1
ATOM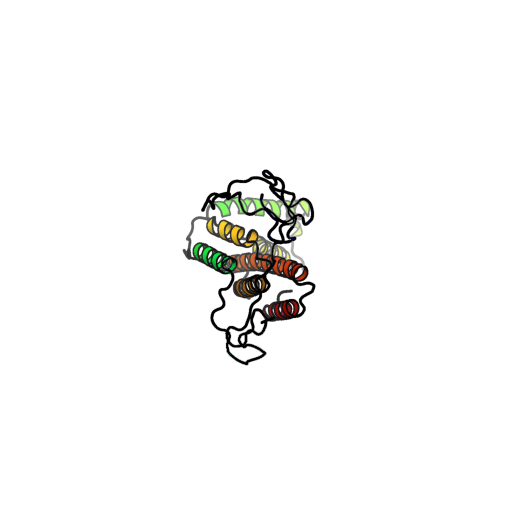 1348 O O . LEU A 1 174 ? -1.711 -4.059 -7.839 1.00 93.44 174 LEU A O 1
ATOM 1352 N N . ILE A 1 175 ? 0.119 -3.097 -8.701 1.00 94.06 175 ILE A N 1
ATOM 1353 C CA . ILE A 1 175 ? 0.056 -1.902 -7.836 1.00 94.06 175 ILE A CA 1
ATOM 1354 C C . ILE A 1 175 ? -1.221 -1.088 -8.097 1.00 94.06 175 ILE A C 1
ATOM 1356 O O . ILE A 1 175 ? -1.895 -0.655 -7.159 1.00 94.06 175 ILE A O 1
ATOM 1360 N N . GLU A 1 176 ? -1.555 -0.845 -9.362 1.00 91.19 176 GLU A N 1
ATOM 1361 C CA . GLU A 1 176 ? -2.681 0.008 -9.747 1.00 91.19 176 GLU A CA 1
ATOM 1362 C C . GLU A 1 176 ? -4.024 -0.627 -9.354 1.00 91.19 176 GLU A C 1
ATOM 1364 O O . GLU A 1 176 ? -4.858 0.053 -8.750 1.00 91.19 176 GLU A O 1
ATOM 1369 N N . THR A 1 177 ? -4.196 -1.932 -9.564 1.00 92.75 177 THR A N 1
ATOM 1370 C CA . THR A 1 177 ? -5.450 -2.656 -9.291 1.00 92.75 177 THR A CA 1
ATOM 1371 C C . THR A 1 177 ? -5.616 -3.116 -7.846 1.00 92.75 177 THR A C 1
ATOM 1373 O O . THR A 1 177 ? -6.743 -3.375 -7.428 1.00 92.75 177 THR A O 1
ATOM 1376 N N . PHE A 1 178 ? -4.545 -3.170 -7.045 1.00 94.88 178 PHE A N 1
ATOM 1377 C CA . PHE A 1 178 ? -4.629 -3.655 -5.666 1.00 94.88 178 PHE A CA 1
ATOM 1378 C C . PHE A 1 178 ? -5.624 -2.856 -4.809 1.00 94.88 178 PHE A C 1
ATOM 1380 O O . PHE A 1 178 ? -5.496 -1.641 -4.639 1.00 94.88 178 PHE A O 1
ATOM 1387 N N . ILE A 1 179 ? -6.607 -3.531 -4.219 1.00 91.31 179 ILE A N 1
ATOM 1388 C CA . ILE A 1 179 ? -7.606 -2.894 -3.359 1.00 91.31 179 ILE A CA 1
ATOM 1389 C C . ILE A 1 179 ? -7.130 -2.984 -1.911 1.00 91.31 179 ILE A C 1
ATOM 1391 O O . ILE A 1 179 ? -7.187 -4.041 -1.291 1.00 91.31 179 ILE A O 1
ATOM 1395 N N . VAL A 1 180 ? -6.697 -1.851 -1.356 1.00 91.94 180 VAL A N 1
ATOM 1396 C CA . VAL A 1 180 ? -6.325 -1.765 0.064 1.00 91.94 180 VAL A CA 1
ATOM 1397 C C . VAL A 1 180 ? -7.581 -1.974 0.923 1.00 91.94 180 VAL A C 1
ATOM 1399 O O . VAL A 1 180 ? -8.561 -1.252 0.695 1.00 91.94 180 VAL A O 1
ATOM 1402 N N . PRO A 1 181 ? -7.593 -2.905 1.894 1.00 89.69 181 PRO A N 1
ATOM 1403 C CA . PRO A 1 181 ? -8.719 -3.095 2.809 1.00 89.69 181 PRO A CA 1
ATOM 1404 C C . PRO A 1 181 ? -9.094 -1.821 3.578 1.00 89.69 181 PRO A C 1
ATOM 1406 O O . PRO A 1 181 ? -8.292 -0.902 3.728 1.00 89.69 181 PRO A O 1
ATOM 1409 N N . ASN A 1 182 ? -10.329 -1.766 4.083 1.00 87.50 182 ASN A N 1
ATOM 1410 C CA . ASN A 1 182 ? -10.855 -0.602 4.812 1.00 87.50 182 ASN A CA 1
ATOM 1411 C C . ASN A 1 182 ? -10.500 -0.611 6.310 1.00 87.50 182 ASN A C 1
ATOM 1413 O O . ASN A 1 182 ? -11.011 0.210 7.068 1.00 87.50 182 ASN A O 1
ATOM 1417 N N . THR A 1 183 ? -9.657 -1.539 6.757 1.00 87.50 183 THR A N 1
ATOM 1418 C CA . THR A 1 183 ? -9.188 -1.603 8.143 1.00 87.50 183 THR A CA 1
ATOM 1419 C C . THR A 1 183 ? -8.077 -0.576 8.362 1.00 87.50 183 THR A C 1
ATOM 1421 O O . THR A 1 183 ? -7.253 -0.326 7.475 1.00 87.50 183 THR A O 1
ATOM 1424 N N . LYS A 1 184 ? -8.051 0.062 9.539 1.00 86.00 184 LYS A N 1
ATOM 1425 C CA . LYS A 1 184 ? -7.030 1.078 9.850 1.00 86.00 184 LYS A CA 1
ATOM 1426 C C . LYS A 1 184 ? -5.621 0.496 9.810 1.00 86.00 184 LYS A C 1
ATOM 1428 O O . LYS A 1 184 ? -4.700 1.153 9.336 1.00 86.00 184 LYS A O 1
ATOM 1433 N N . GLU A 1 185 ? -5.478 -0.756 10.229 1.00 84.69 185 GLU A N 1
ATOM 1434 C CA . GLU A 1 185 ? -4.227 -1.499 10.213 1.00 84.69 185 GLU A CA 1
ATOM 1435 C C . GLU A 1 185 ? -3.687 -1.665 8.801 1.00 84.69 185 GLU A C 1
ATOM 1437 O O . GLU A 1 185 ? -2.552 -1.276 8.537 1.00 84.69 185 GLU A O 1
ATOM 1442 N N . SER A 1 186 ? -4.515 -2.179 7.892 1.00 88.62 186 SER A N 1
ATOM 1443 C CA . SER A 1 186 ? -4.107 -2.447 6.514 1.00 88.62 186 SER A CA 1
ATOM 1444 C C . SER A 1 186 ? -3.801 -1.166 5.754 1.00 88.62 186 SER A C 1
ATOM 1446 O O . SER A 1 186 ? -2.861 -1.131 4.964 1.00 88.62 186 SER A O 1
ATOM 1448 N N . VAL A 1 187 ? -4.540 -0.082 6.009 1.00 91.12 187 VAL A N 1
ATOM 1449 C CA . VAL A 1 187 ? -4.233 1.226 5.416 1.00 91.12 187 VAL A CA 1
ATOM 1450 C C . VAL A 1 187 ? -2.881 1.747 5.900 1.00 91.12 187 VAL A C 1
ATOM 1452 O O . VAL A 1 187 ? -2.082 2.193 5.078 1.00 91.12 187 VAL A O 1
ATOM 1455 N N . ILE A 1 188 ? -2.609 1.698 7.205 1.00 88.81 188 ILE A N 1
ATOM 1456 C CA . ILE A 1 188 ? -1.354 2.201 7.777 1.00 88.81 188 ILE A CA 1
ATOM 1457 C C . ILE A 1 188 ? -0.164 1.343 7.344 1.00 88.81 188 ILE A C 1
ATOM 1459 O O . ILE A 1 188 ? 0.836 1.895 6.890 1.00 88.81 188 ILE A O 1
ATOM 1463 N N . GLU A 1 189 ? -0.277 0.016 7.401 1.00 88.94 189 GLU A N 1
ATOM 1464 C CA . GLU A 1 189 ? 0.767 -0.902 6.933 1.00 88.94 189 GLU A CA 1
ATOM 1465 C C . GLU A 1 189 ? 1.056 -0.690 5.445 1.00 88.94 189 GLU A C 1
ATOM 1467 O O . GLU A 1 189 ? 2.210 -0.499 5.059 1.00 88.94 189 GLU A O 1
ATOM 1472 N N . PHE A 1 190 ? 0.009 -0.635 4.613 1.00 92.88 190 PHE A N 1
ATOM 1473 C CA . PHE A 1 190 ? 0.169 -0.377 3.188 1.00 92.88 190 PHE A CA 1
ATOM 1474 C C . PHE A 1 190 ? 0.852 0.964 2.934 1.00 92.88 190 PHE A C 1
ATOM 1476 O O . PHE A 1 190 ? 1.745 1.035 2.092 1.00 92.88 190 PHE A O 1
ATOM 1483 N N . LEU A 1 191 ? 0.455 2.030 3.638 1.00 92.00 191 LEU A N 1
ATOM 1484 C CA . LEU A 1 191 ? 1.080 3.341 3.490 1.00 92.00 191 LEU A CA 1
ATOM 1485 C C . LEU A 1 191 ? 2.556 3.291 3.889 1.00 92.00 191 LEU A C 1
ATOM 1487 O O . LEU A 1 191 ? 3.380 3.704 3.081 1.00 92.00 191 LEU A O 1
ATOM 1491 N N . MET A 1 192 ? 2.911 2.748 5.055 1.00 88.12 192 MET A N 1
ATOM 1492 C CA . MET A 1 192 ? 4.313 2.649 5.487 1.00 88.12 192 MET A CA 1
ATOM 1493 C C . MET A 1 192 ? 5.174 1.879 4.479 1.00 88.12 192 MET A C 1
ATOM 1495 O O . MET A 1 192 ? 6.200 2.389 4.025 1.00 88.12 192 MET A O 1
ATOM 1499 N N . LEU A 1 193 ? 4.725 0.691 4.065 1.00 90.38 193 LEU A N 1
ATOM 1500 C CA . LEU A 1 193 ? 5.454 -0.144 3.111 1.00 90.38 193 LEU A CA 1
ATOM 1501 C C . LEU A 1 193 ? 5.531 0.493 1.722 1.00 90.38 193 LEU A C 1
ATOM 1503 O O . LEU A 1 193 ? 6.566 0.421 1.076 1.00 90.38 193 LEU A O 1
ATOM 1507 N N . SER A 1 194 ? 4.468 1.149 1.253 1.00 91.50 194 SER A N 1
ATOM 1508 C CA . SER A 1 194 ? 4.472 1.823 -0.053 1.00 91.50 194 SER A CA 1
ATOM 1509 C C . SER A 1 194 ? 5.374 3.053 -0.057 1.00 91.50 194 SER A C 1
ATOM 1511 O O . SER A 1 194 ? 6.027 3.342 -1.058 1.00 91.50 194 SER A O 1
ATOM 1513 N N . CYS A 1 195 ? 5.409 3.801 1.048 1.00 89.31 195 CYS A N 1
ATOM 1514 C CA . CYS A 1 195 ? 6.255 4.981 1.162 1.00 89.31 195 CYS A CA 1
ATOM 1515 C C . CYS A 1 195 ? 7.742 4.612 1.162 1.00 89.31 195 CYS A C 1
ATOM 1517 O O . CYS A 1 195 ? 8.529 5.335 0.554 1.00 89.31 195 CYS A O 1
ATOM 1519 N N . SER A 1 196 ? 8.122 3.479 1.765 1.00 87.88 196 SER A N 1
ATOM 1520 C CA . SER A 1 196 ? 9.510 2.995 1.737 1.00 87.88 196 SER A CA 1
ATOM 1521 C C . SER A 1 196 ? 9.985 2.583 0.338 1.00 87.88 196 SER A C 1
ATOM 1523 O O . SER A 1 196 ? 11.184 2.596 0.078 1.00 87.88 196 SER A O 1
ATOM 1525 N N . GLN A 1 197 ? 9.068 2.299 -0.597 1.00 88.12 197 GLN A N 1
ATOM 1526 C CA . GLN A 1 197 ? 9.413 2.034 -2.001 1.00 88.12 197 GLN A CA 1
ATOM 1527 C C . GLN A 1 197 ? 9.842 3.295 -2.771 1.00 88.12 197 GLN A C 1
ATOM 1529 O O . GLN A 1 197 ? 10.332 3.188 -3.897 1.00 88.12 197 GLN A O 1
ATOM 1534 N N . ILE A 1 198 ? 9.629 4.496 -2.220 1.00 86.25 198 ILE A N 1
ATOM 1535 C CA . ILE A 1 198 ? 9.984 5.755 -2.883 1.00 86.25 198 ILE A CA 1
ATOM 1536 C C . ILE A 1 198 ? 11.474 6.038 -2.687 1.00 86.25 198 ILE A C 1
ATOM 1538 O O . ILE A 1 198 ? 11.932 6.250 -1.568 1.00 86.25 198 ILE A O 1
ATOM 1542 N N . GLN A 1 199 ? 12.211 6.161 -3.791 1.00 82.25 199 GLN A N 1
ATOM 1543 C CA . GLN A 1 199 ? 13.637 6.499 -3.776 1.00 82.25 199 GLN A CA 1
ATOM 1544 C C . GLN A 1 199 ? 13.851 7.968 -4.188 1.00 82.25 199 GLN A C 1
ATOM 1546 O O . GLN A 1 199 ? 13.658 8.306 -5.363 1.00 82.25 199 GLN A O 1
ATOM 1551 N N . PRO A 1 200 ? 14.196 8.883 -3.263 1.00 77.62 200 PRO A N 1
ATOM 1552 C CA . PRO A 1 200 ? 14.490 10.275 -3.603 1.00 77.62 200 PRO A CA 1
ATOM 1553 C C . PRO A 1 200 ? 15.847 10.411 -4.318 1.00 77.62 200 PRO A C 1
ATOM 1555 O O . PRO A 1 200 ? 16.738 9.593 -4.132 1.00 77.62 200 PRO A O 1
ATOM 1558 N N . GLY A 1 201 ? 16.020 11.472 -5.115 1.00 68.50 201 GLY A N 1
ATOM 1559 C CA . GLY A 1 201 ? 17.335 11.832 -5.672 1.00 68.50 201 GLY A CA 1
ATOM 1560 C C . GLY A 1 201 ? 17.773 11.075 -6.933 1.00 68.50 201 GLY A C 1
ATOM 1561 O O . GLY A 1 201 ? 18.953 11.080 -7.263 1.00 68.50 201 GLY A O 1
ATOM 1562 N N . SER A 1 202 ? 16.853 10.445 -7.667 1.00 67.94 202 SER A N 1
ATOM 1563 C CA . SER A 1 202 ? 17.183 9.755 -8.920 1.00 67.94 202 SER A CA 1
ATOM 1564 C C . SER A 1 202 ? 17.635 10.724 -10.023 1.00 67.94 202 SER A C 1
ATOM 1566 O O . SER A 1 202 ? 16.906 11.665 -10.349 1.00 67.94 202 SER A O 1
ATOM 1568 N N . ASN A 1 203 ? 18.780 10.451 -10.656 1.00 68.00 203 ASN A N 1
ATOM 1569 C CA . ASN A 1 203 ? 19.271 11.225 -11.797 1.00 68.00 203 ASN A CA 1
ATOM 1570 C C . ASN A 1 203 ? 18.368 11.025 -13.034 1.00 68.00 203 ASN A C 1
ATOM 1572 O O . ASN A 1 203 ? 18.365 9.963 -13.647 1.00 68.00 203 ASN A O 1
ATOM 1576 N N . MET A 1 204 ? 17.614 12.051 -13.438 1.00 63.94 204 MET A N 1
ATOM 1577 C CA . MET A 1 204 ? 16.658 11.976 -14.559 1.00 63.94 204 MET A CA 1
ATOM 1578 C C . MET A 1 204 ? 17.323 11.738 -15.929 1.00 63.94 204 MET A C 1
ATOM 1580 O O . MET A 1 204 ? 16.642 11.411 -16.903 1.00 63.94 204 MET A O 1
ATOM 1584 N N . PHE A 1 205 ? 18.646 11.874 -16.002 1.00 66.12 205 PHE A N 1
ATOM 1585 C CA . PHE A 1 205 ? 19.419 11.704 -17.225 1.00 66.12 205 PHE A CA 1
ATOM 1586 C C . PHE A 1 205 ? 19.936 10.267 -17.421 1.00 66.12 205 PHE A C 1
ATOM 1588 O O . PHE A 1 205 ? 20.329 9.926 -18.534 1.00 66.12 205 PHE A O 1
ATOM 1595 N N . THR A 1 206 ? 19.877 9.391 -16.406 1.00 71.94 206 THR A N 1
ATOM 1596 C CA . THR A 1 206 ? 20.265 7.970 -16.535 1.00 71.94 206 THR A CA 1
ATOM 1597 C C . THR A 1 206 ? 19.056 7.064 -16.797 1.00 71.94 206 THR A C 1
ATOM 1599 O O . THR A 1 206 ? 17.940 7.354 -16.362 1.00 71.94 206 THR A O 1
ATOM 1602 N N . LYS A 1 207 ? 19.257 5.931 -17.494 1.00 73.69 207 LYS A N 1
ATOM 1603 C CA . LYS A 1 207 ? 18.196 4.926 -17.745 1.00 73.69 207 LYS A CA 1
ATOM 1604 C C . LYS A 1 207 ? 17.562 4.449 -16.432 1.00 73.69 207 LYS A C 1
ATOM 1606 O O . LYS A 1 207 ? 16.338 4.392 -16.317 1.00 73.69 207 LYS A O 1
ATOM 1611 N N . GLU A 1 208 ? 18.395 4.182 -15.429 1.00 76.44 208 GLU A N 1
ATOM 1612 C CA . GLU A 1 208 ? 17.960 3.783 -14.090 1.00 76.44 208 GLU A CA 1
ATOM 1613 C C . GLU A 1 208 ? 17.180 4.889 -13.387 1.00 76.44 208 GLU A C 1
ATOM 1615 O O . GLU A 1 208 ? 16.084 4.642 -12.895 1.00 76.44 208 GLU A O 1
ATOM 1620 N N . GLY A 1 209 ? 17.666 6.133 -13.404 1.00 76.25 209 GLY A N 1
ATOM 1621 C CA . GLY A 1 209 ? 16.965 7.216 -12.728 1.00 76.25 209 GLY A CA 1
ATOM 1622 C C . GLY A 1 209 ? 15.648 7.602 -13.408 1.00 76.25 209 GLY A C 1
ATOM 1623 O O . GLY A 1 209 ? 14.685 7.939 -12.716 1.00 76.25 209 GLY A O 1
ATOM 1624 N N . LYS A 1 210 ? 15.525 7.435 -14.733 1.00 76.69 210 LYS A N 1
ATOM 1625 C CA . LYS A 1 210 ? 14.233 7.507 -15.444 1.00 76.69 210 LYS A CA 1
ATOM 1626 C C . LYS A 1 210 ? 13.259 6.420 -14.977 1.00 76.69 210 LYS A C 1
ATOM 1628 O O . LYS A 1 210 ? 12.084 6.715 -14.744 1.00 76.69 210 LYS A O 1
ATOM 1633 N N . LYS A 1 211 ? 13.734 5.182 -14.799 1.00 81.94 211 LYS A N 1
ATOM 1634 C CA . LYS A 1 211 ? 12.942 4.062 -14.260 1.00 81.94 211 LYS A CA 1
ATOM 1635 C C . LYS A 1 211 ? 12.541 4.311 -12.801 1.00 81.94 211 LYS A C 1
ATOM 1637 O O . LYS A 1 211 ? 11.373 4.142 -12.455 1.00 81.94 211 LYS A O 1
ATOM 1642 N N . THR A 1 212 ? 13.442 4.813 -11.963 1.00 82.00 212 THR A N 1
ATOM 1643 C CA . THR A 1 212 ? 13.134 5.199 -10.577 1.00 82.00 212 THR A CA 1
ATOM 1644 C C . THR A 1 212 ? 12.094 6.318 -10.521 1.00 82.00 212 THR A C 1
ATOM 1646 O O . THR A 1 212 ? 11.123 6.224 -9.771 1.00 82.00 212 THR A O 1
ATOM 1649 N N . ALA A 1 213 ? 12.210 7.346 -11.367 1.00 82.50 213 ALA A N 1
ATOM 1650 C CA . ALA A 1 213 ? 11.224 8.423 -11.457 1.00 82.50 213 ALA A CA 1
ATOM 1651 C C . ALA A 1 213 ? 9.832 7.915 -11.878 1.00 82.50 213 ALA A C 1
ATOM 1653 O O . ALA A 1 213 ? 8.812 8.358 -11.339 1.00 82.50 213 ALA A O 1
ATOM 1654 N N . LEU A 1 214 ? 9.782 6.957 -12.806 1.00 84.94 214 LEU A N 1
ATOM 1655 C CA . LEU A 1 214 ? 8.554 6.288 -13.225 1.00 84.94 214 LEU A CA 1
ATOM 1656 C C . LEU A 1 214 ? 7.897 5.523 -12.064 1.00 84.94 214 LEU A C 1
ATOM 1658 O O . LEU A 1 214 ? 6.710 5.727 -11.804 1.00 84.94 214 LEU A O 1
ATOM 1662 N N . TRP A 1 215 ? 8.644 4.679 -11.350 1.00 87.56 215 TRP A N 1
ATOM 1663 C CA . TRP A 1 215 ? 8.111 3.898 -10.226 1.00 87.56 215 TRP A CA 1
ATOM 1664 C C . TRP A 1 215 ? 7.693 4.780 -9.055 1.00 87.56 215 TRP A C 1
ATOM 1666 O O . TRP A 1 215 ? 6.602 4.602 -8.512 1.00 87.56 215 TRP A O 1
ATOM 1676 N N . ASN A 1 216 ? 8.479 5.812 -8.744 1.00 87.25 216 ASN A N 1
ATOM 1677 C CA . ASN A 1 216 ? 8.103 6.842 -7.782 1.00 87.25 216 ASN A CA 1
ATOM 1678 C C . ASN A 1 216 ? 6.766 7.492 -8.147 1.00 87.25 216 ASN A C 1
ATOM 1680 O O . ASN A 1 216 ? 5.964 7.789 -7.264 1.00 87.25 216 ASN A O 1
ATOM 1684 N N . LYS A 1 217 ? 6.500 7.727 -9.438 1.00 87.94 217 LYS A N 1
ATOM 1685 C CA . LYS A 1 217 ? 5.217 8.272 -9.892 1.00 87.94 217 LYS A CA 1
ATOM 1686 C C . LYS A 1 217 ? 4.069 7.292 -9.640 1.00 87.94 217 LYS A C 1
ATOM 1688 O O . LYS A 1 217 ? 3.052 7.721 -9.103 1.00 87.94 217 LYS A O 1
ATOM 1693 N N . VAL A 1 218 ? 4.228 6.013 -9.990 1.00 90.50 218 VAL A N 1
ATOM 1694 C CA . VAL A 1 218 ? 3.208 4.968 -9.763 1.00 90.50 218 VAL A CA 1
ATOM 1695 C C . VAL A 1 218 ? 2.879 4.856 -8.271 1.00 90.50 218 VAL A C 1
ATOM 1697 O O . VAL A 1 218 ? 1.717 4.998 -7.885 1.00 90.50 218 VAL A O 1
ATOM 1700 N N . TRP A 1 219 ? 3.901 4.728 -7.421 1.00 92.31 219 TRP A N 1
ATOM 1701 C CA . TRP A 1 219 ? 3.732 4.653 -5.969 1.00 92.31 219 TRP A CA 1
ATOM 1702 C C . TRP A 1 219 ? 3.081 5.899 -5.387 1.00 92.31 219 TRP A C 1
ATOM 1704 O O . TRP A 1 219 ? 2.111 5.791 -4.641 1.00 92.31 219 TRP A O 1
ATOM 1714 N N . LYS A 1 220 ? 3.536 7.096 -5.773 1.00 90.75 220 LYS A N 1
ATOM 1715 C CA . LYS A 1 220 ? 2.923 8.352 -5.315 1.00 90.75 220 LYS A CA 1
ATOM 1716 C C . LYS A 1 220 ? 1.451 8.447 -5.709 1.00 90.75 220 LYS A C 1
ATOM 1718 O O . LYS A 1 220 ? 0.655 8.953 -4.924 1.00 90.75 220 LYS A O 1
ATOM 1723 N N . THR A 1 221 ? 1.069 7.991 -6.900 1.00 91.06 221 THR A N 1
ATOM 1724 C CA . THR A 1 221 ? -0.342 7.956 -7.310 1.00 91.06 221 THR A CA 1
ATOM 1725 C C . THR A 1 221 ? -1.141 7.012 -6.420 1.00 91.06 221 THR A C 1
ATOM 1727 O O . THR A 1 221 ? -2.161 7.429 -5.871 1.00 91.06 221 THR A O 1
ATOM 1730 N N . LYS A 1 222 ? -0.656 5.785 -6.201 1.00 94.31 222 LYS A N 1
ATOM 1731 C CA . LYS A 1 222 ? -1.346 4.800 -5.361 1.00 94.31 222 LYS A CA 1
ATOM 1732 C C . LYS A 1 222 ? -1.471 5.254 -3.907 1.00 94.31 222 LYS A C 1
ATOM 1734 O O . LYS A 1 222 ? -2.549 5.187 -3.330 1.00 94.31 222 LYS A O 1
ATOM 1739 N N . ILE A 1 223 ? -0.402 5.807 -3.340 1.00 93.81 223 ILE A N 1
ATOM 1740 C CA . ILE A 1 223 ? -0.391 6.378 -1.988 1.00 93.81 223 ILE A CA 1
ATOM 1741 C C . ILE A 1 223 ? -1.423 7.499 -1.868 1.00 93.81 223 ILE A C 1
ATOM 1743 O O . ILE A 1 223 ? -2.185 7.522 -0.906 1.00 93.81 223 ILE A O 1
ATOM 1747 N N . ARG A 1 224 ? -1.513 8.405 -2.851 1.00 92.56 224 ARG A N 1
ATOM 1748 C CA . ARG A 1 224 ? -2.539 9.461 -2.844 1.00 92.56 224 ARG A CA 1
ATOM 1749 C C . ARG A 1 224 ? -3.952 8.895 -2.899 1.00 92.56 224 ARG A C 1
ATOM 1751 O O . ARG A 1 224 ? -4.802 9.372 -2.156 1.00 92.56 224 ARG A O 1
ATOM 1758 N N . GLN A 1 225 ? -4.201 7.883 -3.729 1.00 92.94 225 GLN A N 1
ATOM 1759 C CA . GLN A 1 225 ? -5.499 7.202 -3.771 1.00 92.94 225 GLN A CA 1
ATOM 1760 C C . GLN A 1 225 ? -5.851 6.614 -2.399 1.00 92.94 225 GLN A C 1
ATOM 1762 O O . GLN A 1 225 ? -6.943 6.863 -1.888 1.00 92.94 225 GLN A O 1
ATOM 1767 N N . THR A 1 226 ? -4.909 5.912 -1.765 1.00 94.25 226 THR A N 1
ATOM 1768 C CA . THR A 1 226 ? -5.095 5.335 -0.428 1.00 94.25 226 THR A CA 1
ATOM 1769 C C . THR A 1 226 ? -5.314 6.409 0.638 1.00 94.25 226 THR A C 1
ATOM 1771 O O . THR A 1 226 ? -6.189 6.245 1.480 1.00 94.25 226 THR A O 1
ATOM 1774 N N . LEU A 1 227 ? -4.595 7.535 0.585 1.00 92.75 227 LEU A N 1
ATOM 1775 C CA . LEU A 1 227 ? -4.784 8.669 1.501 1.00 92.75 227 LEU A CA 1
ATOM 1776 C C . LEU A 1 227 ? -6.145 9.353 1.324 1.00 92.75 227 LEU A C 1
ATOM 1778 O O . LEU A 1 227 ? -6.762 9.775 2.297 1.00 92.75 227 LEU A O 1
ATOM 1782 N N . THR A 1 228 ? -6.628 9.498 0.092 1.00 91.94 228 THR A N 1
ATOM 1783 C CA . THR A 1 228 ? -7.966 10.048 -0.160 1.00 91.94 228 THR A CA 1
ATOM 1784 C C . THR A 1 228 ? -9.037 9.094 0.351 1.00 91.94 228 THR A C 1
ATOM 1786 O O . THR A 1 228 ? -9.951 9.518 1.055 1.00 91.94 228 THR A O 1
ATOM 1789 N N . LYS A 1 229 ? -8.888 7.796 0.071 1.00 92.56 229 LYS A N 1
ATOM 1790 C CA . LYS A 1 229 ? -9.776 6.752 0.583 1.00 92.56 229 LYS A CA 1
ATOM 1791 C C . LYS A 1 229 ? -9.800 6.735 2.112 1.00 92.56 229 LYS A C 1
ATOM 1793 O O . LYS A 1 229 ? -10.874 6.699 2.700 1.00 92.56 229 LYS A O 1
ATOM 1798 N N . SER A 1 230 ? -8.640 6.797 2.760 1.00 91.62 230 SER A N 1
ATOM 1799 C CA . SER A 1 230 ? -8.538 6.726 4.219 1.00 91.62 230 SER A CA 1
ATOM 1800 C C . SER A 1 230 ? -9.206 7.911 4.912 1.00 91.62 230 SER A C 1
ATOM 1802 O O . SER A 1 230 ? -9.861 7.720 5.932 1.00 91.62 230 SER A O 1
ATOM 1804 N N . LYS A 1 231 ? -9.135 9.115 4.329 1.00 90.25 231 LYS A N 1
ATOM 1805 C CA . LYS A 1 231 ? -9.880 10.279 4.827 1.00 90.25 231 LYS A CA 1
ATOM 1806 C C . LYS A 1 231 ? -11.384 10.038 4.862 1.00 90.25 231 LYS A C 1
ATOM 1808 O O . LYS A 1 231 ? -12.009 10.494 5.805 1.00 90.25 231 LYS A O 1
ATOM 1813 N N . LEU A 1 232 ? -11.937 9.347 3.860 1.00 88.94 232 LEU A N 1
ATOM 1814 C CA . LEU A 1 232 ? -13.367 9.031 3.771 1.00 88.94 232 LEU A CA 1
ATOM 1815 C C . LEU A 1 232 ? -13.763 7.886 4.712 1.00 88.94 232 LEU A C 1
ATOM 1817 O O . LEU A 1 232 ? -14.785 7.957 5.383 1.00 88.94 232 LEU A O 1
ATOM 1821 N N . VAL A 1 233 ? -12.943 6.836 4.792 1.00 89.25 233 VAL A N 1
ATOM 1822 C CA . VAL A 1 233 ? -13.227 5.672 5.648 1.00 89.25 233 VAL A CA 1
ATOM 1823 C C . VAL A 1 233 ? -13.107 6.028 7.135 1.00 89.25 233 VAL A C 1
ATOM 1825 O O . VAL A 1 233 ? -13.913 5.576 7.943 1.00 89.25 233 VAL A O 1
ATOM 1828 N N . PHE A 1 234 ? -12.140 6.872 7.505 1.00 89.81 234 PHE A N 1
ATOM 1829 C CA . PHE A 1 234 ? -11.841 7.229 8.896 1.00 89.81 234 PHE A CA 1
ATOM 1830 C C . PHE A 1 234 ? -12.277 8.656 9.258 1.00 89.81 234 PHE A C 1
ATOM 1832 O O . PHE A 1 234 ? -11.665 9.291 10.116 1.00 89.81 234 PHE A O 1
ATOM 1839 N N . MET A 1 235 ? -13.336 9.188 8.632 1.00 86.81 235 MET A N 1
ATOM 1840 C CA . MET A 1 235 ? -13.829 10.554 8.904 1.00 86.81 235 MET A CA 1
ATOM 1841 C C . MET A 1 235 ? -14.116 10.800 10.392 1.00 86.81 235 MET A C 1
ATOM 1843 O O . MET A 1 235 ? -13.840 11.886 10.897 1.00 86.81 235 MET A O 1
ATOM 1847 N N . ASN A 1 236 ? -14.601 9.774 11.097 1.00 86.75 236 ASN A N 1
ATOM 1848 C CA . ASN A 1 236 ? -15.003 9.862 12.503 1.00 86.75 236 ASN A CA 1
ATOM 1849 C C . ASN A 1 236 ? -13.928 9.365 13.492 1.00 86.75 236 ASN A C 1
ATOM 1851 O O . ASN A 1 236 ? -14.100 9.518 14.699 1.00 86.75 236 ASN A O 1
ATOM 1855 N N . ASP A 1 237 ? -12.822 8.785 13.011 1.00 86.94 237 ASP A N 1
ATOM 1856 C CA . ASP A 1 237 ? -11.740 8.259 13.853 1.00 86.94 237 ASP A CA 1
ATOM 1857 C C . ASP A 1 237 ? -10.562 9.246 13.890 1.00 86.94 237 ASP A C 1
ATOM 1859 O O . ASP A 1 237 ? -9.710 9.287 12.997 1.00 86.94 237 ASP A O 1
ATOM 1863 N N . LYS A 1 238 ? -10.516 10.065 14.950 1.00 87.12 238 LYS A N 1
ATOM 1864 C CA . LYS A 1 238 ? -9.457 11.069 15.150 1.00 87.12 238 LYS A CA 1
ATOM 1865 C C . LYS A 1 238 ? -8.067 10.438 15.273 1.00 87.12 238 LYS A C 1
ATOM 1867 O O . LYS A 1 238 ? -7.109 11.003 14.748 1.00 87.12 238 LYS A O 1
ATOM 1872 N N . ASN A 1 239 ? -7.960 9.280 15.928 1.00 85.81 239 ASN A N 1
ATOM 1873 C CA . ASN A 1 239 ? -6.686 8.601 16.163 1.00 85.81 239 ASN A CA 1
ATOM 1874 C C . ASN A 1 239 ? -6.091 8.094 14.842 1.00 85.81 239 ASN A C 1
ATOM 1876 O O . ASN A 1 239 ? -4.932 8.375 14.539 1.00 85.81 239 ASN A O 1
ATOM 1880 N N . ALA A 1 240 ? -6.909 7.451 14.003 1.00 83.88 240 ALA A N 1
ATOM 1881 C CA . ALA A 1 240 ? -6.480 7.015 12.676 1.00 83.88 240 ALA A CA 1
ATOM 1882 C C . ALA A 1 240 ? -6.037 8.198 11.795 1.00 83.88 240 ALA A C 1
ATOM 1884 O O . ALA A 1 240 ? -5.009 8.126 11.117 1.00 83.88 240 ALA A O 1
ATOM 1885 N N . GLN A 1 241 ? -6.767 9.320 11.826 1.00 88.12 241 GLN A N 1
ATOM 1886 C CA . GLN A 1 241 ? -6.382 10.519 11.076 1.00 88.12 241 GLN A CA 1
ATOM 1887 C C . GLN A 1 241 ? -5.045 11.106 11.533 1.00 88.12 241 GLN A C 1
ATOM 1889 O O . GLN A 1 241 ? -4.276 11.580 10.696 1.00 88.12 241 GLN A O 1
ATOM 1894 N N . GLU A 1 242 ? -4.767 11.109 12.833 1.00 89.25 242 GLU A N 1
ATOM 1895 C CA . GLU A 1 242 ? -3.511 11.619 13.382 1.00 89.25 242 GLU A CA 1
ATOM 1896 C C . GLU A 1 242 ? -2.318 10.759 12.957 1.00 89.25 242 GLU A C 1
ATOM 1898 O O . GLU A 1 242 ? -1.351 11.291 12.411 1.00 89.25 242 GLU A O 1
ATOM 1903 N N . GLN A 1 243 ? -2.427 9.433 13.070 1.00 87.50 243 GLN A N 1
ATOM 1904 C CA . GLN A 1 243 ? -1.382 8.511 12.611 1.00 87.50 243 GLN A CA 1
ATOM 1905 C C . GLN A 1 243 ? -1.099 8.679 11.108 1.00 87.50 243 GLN A C 1
ATOM 1907 O O . GLN A 1 243 ? 0.052 8.792 10.687 1.00 87.50 243 GLN A O 1
ATOM 1912 N N . ILE A 1 244 ? -2.144 8.803 10.285 1.00 89.12 244 ILE A N 1
ATOM 1913 C CA . ILE A 1 244 ? -1.995 9.034 8.840 1.00 89.12 244 ILE A CA 1
ATOM 1914 C C . ILE A 1 244 ? -1.347 10.399 8.549 1.00 89.12 244 ILE A C 1
ATOM 1916 O O . ILE A 1 244 ? -0.547 10.517 7.616 1.00 89.12 244 ILE A O 1
ATOM 1920 N N . LYS A 1 245 ? -1.657 11.443 9.331 1.00 90.00 245 LYS A N 1
ATOM 1921 C CA . LYS A 1 245 ? -1.011 12.763 9.206 1.00 90.00 245 LYS A CA 1
ATOM 1922 C C . LYS A 1 245 ? 0.482 12.693 9.528 1.00 90.00 245 LYS A C 1
ATOM 1924 O O . LYS A 1 245 ? 1.263 13.319 8.809 1.00 90.00 245 LYS A O 1
ATOM 1929 N N . LEU A 1 246 ? 0.876 11.936 10.553 1.00 88.69 246 LEU A N 1
ATOM 1930 C CA . LEU A 1 246 ? 2.284 11.723 10.902 1.00 88.69 246 LEU A CA 1
ATOM 1931 C C . LEU A 1 246 ? 3.039 11.054 9.747 1.00 88.69 246 LEU A C 1
ATOM 1933 O O . LEU A 1 246 ? 4.035 11.605 9.283 1.00 88.69 246 LEU A O 1
ATOM 1937 N N . ILE A 1 247 ? 2.491 9.972 9.184 1.00 87.00 247 ILE A N 1
ATOM 1938 C CA . ILE A 1 247 ? 3.075 9.285 8.0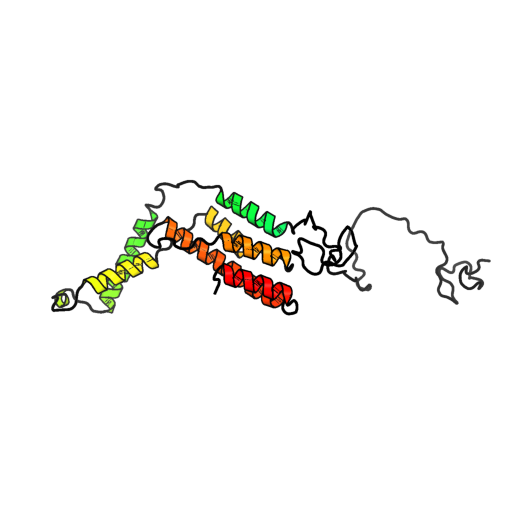16 1.00 87.00 247 ILE A CA 1
ATOM 1939 C C . ILE A 1 247 ? 3.210 10.246 6.828 1.00 87.00 247 ILE A C 1
ATOM 1941 O O . ILE A 1 247 ? 4.255 10.317 6.180 1.00 87.00 247 ILE A O 1
ATOM 1945 N N . LYS A 1 248 ? 2.169 11.042 6.547 1.00 88.88 248 LYS A N 1
ATOM 1946 C CA . LYS A 1 248 ? 2.200 12.032 5.461 1.00 88.88 248 LYS A CA 1
ATOM 1947 C C . LYS A 1 248 ? 3.346 13.039 5.643 1.00 88.88 248 LYS A C 1
ATOM 1949 O O . LYS A 1 248 ? 4.008 13.390 4.663 1.00 88.88 248 LYS A O 1
ATOM 1954 N N . LYS A 1 249 ? 3.567 13.501 6.879 1.00 87.44 249 LYS A N 1
ATOM 1955 C CA . LYS A 1 249 ? 4.627 14.455 7.234 1.00 87.44 249 LYS A CA 1
ATOM 1956 C C . LYS A 1 249 ? 6.013 13.833 7.082 1.00 87.44 249 LYS A C 1
ATOM 1958 O O . LYS A 1 249 ? 6.873 14.445 6.453 1.00 87.44 249 LYS A O 1
ATOM 1963 N N . GLU A 1 250 ? 6.210 12.633 7.615 1.00 83.75 250 GLU A N 1
ATOM 1964 C CA . GLU A 1 250 ? 7.502 11.942 7.624 1.00 83.75 250 GLU A CA 1
ATOM 1965 C C . GLU A 1 250 ? 8.024 11.671 6.210 1.00 83.75 250 GLU A C 1
ATOM 1967 O O . GLU A 1 250 ? 9.153 12.027 5.875 1.00 83.75 250 GLU A O 1
ATOM 1972 N N . TYR A 1 251 ? 7.156 11.184 5.323 1.00 79.62 251 TYR A N 1
ATOM 1973 C CA . TYR A 1 251 ? 7.520 10.896 3.934 1.00 79.62 251 TYR A CA 1
ATOM 1974 C C . TYR A 1 251 ? 7.376 12.094 2.983 1.00 79.62 251 TYR A C 1
ATOM 1976 O O . TYR A 1 251 ? 7.485 11.936 1.764 1.00 79.62 251 TYR A O 1
ATOM 1984 N N . LYS A 1 252 ? 7.131 13.303 3.513 1.00 81.00 252 LYS A N 1
ATOM 1985 C CA . LYS A 1 252 ? 6.970 14.550 2.738 1.00 81.00 252 LYS A CA 1
ATOM 1986 C C . LYS A 1 252 ? 5.977 14.400 1.575 1.00 81.00 252 LYS A C 1
ATOM 1988 O O . LYS A 1 252 ? 6.176 14.939 0.481 1.00 81.00 252 LYS A O 1
ATOM 1993 N N . ILE A 1 253 ? 4.901 13.647 1.792 1.00 74.56 253 ILE A N 1
ATOM 1994 C CA . ILE A 1 253 ? 3.871 13.429 0.778 1.00 74.56 253 ILE A CA 1
ATOM 1995 C C . ILE A 1 253 ? 2.996 14.677 0.732 1.00 74.56 253 ILE A C 1
ATOM 1997 O O . ILE A 1 253 ? 2.356 15.022 1.721 1.00 74.56 253 ILE A O 1
ATOM 2001 N N . ARG A 1 254 ? 2.984 15.371 -0.408 1.00 55.84 254 ARG A N 1
ATOM 2002 C CA . ARG A 1 254 ? 2.174 16.581 -0.615 1.00 55.84 254 ARG A CA 1
ATOM 2003 C C . ARG A 1 254 ? 0.700 16.234 -0.817 1.00 55.84 254 ARG A C 1
ATOM 2005 O O . ARG A 1 254 ? 0.424 15.360 -1.671 1.00 55.84 254 ARG A O 1
#